Protein AF-A0A346R0H4-F1 (afdb_monomer)

Sequence (189 aa):
MGLRILAKACSCLATGFLLVLVATTSSAFADPLGLVDYPALFERHADRVTVSSDGVETLVLPSGITVRHTNKGYVGTDPTDAIGCLTYFFVEIDAAARICPSLMSKEEARAFADQRSRLLGFYAKSAFPPAAANKASEAYEAAVAKVVQRGRSCSKLENVRMMVPGLLEKERFDELFASPKLPVSNPCL

Foldseek 3Di:
DDDDDDDDDDDDDDDPPPPPPPPPLPQPQWAQLPQAPVVVVCVVVVVQWDADPQGWTWHQDPQRWIWIQDPSGIAIADPPDALRLLLVLLLLLVLLCVQPVPLDDPVLVVLSVVLNLVSLVLQQVLHVVRHDSVSSVVSSVVSSVVNNVVPDHNVVCNVSSVCSVVSSDPVVVCVVSVDRHHNTNPPHD

Secondary structure (DSSP, 8-state):
----------------------------SS-SS----HHHHHHHTGGGEEE-TT--EEEE-TTS-EEEEETTEEEEE-SS--HHHHHHHHHHHHHHHHH-TTSS-HHHHHHHHHHHHHHHHHHHHHSSSPPPHHHHHHHHHHHHHHHHTT---GGG-HHHHTTHHHHH-HHHHHHHTSS------BS--

Nearest PDB structures (foldseek):
  8dfs-assembly1_M  TM=4.155E-01  e=5.338E-01  Casadabanvirus D3112

Mean predicted aligned error: 9.36 Å

Structure (mmCIF, N/CA/C/O backbone):
data_AF-A0A346R0H4-F1
#
_entry.id   AF-A0A346R0H4-F1
#
loop_
_atom_site.group_PDB
_atom_site.id
_atom_site.type_symbol
_atom_site.label_atom_id
_atom_site.label_alt_id
_atom_site.label_comp_id
_atom_site.label_asym_id
_atom_site.label_entity_id
_atom_site.label_seq_id
_atom_site.pdbx_PDB_ins_code
_atom_site.Cartn_x
_atom_site.Cartn_y
_atom_site.Cartn_z
_atom_site.occupancy
_atom_site.B_iso_or_equiv
_atom_site.auth_seq_id
_atom_site.auth_comp_id
_atom_site.auth_asym_id
_atom_site.auth_atom_id
_atom_site.pdbx_PDB_model_num
ATOM 1 N N . MET A 1 1 ? 41.746 -79.150 -12.928 1.00 38.69 1 MET A N 1
ATOM 2 C CA . MET A 1 1 ? 43.093 -78.550 -12.773 1.00 38.69 1 MET A CA 1
ATOM 3 C C . MET A 1 1 ? 43.042 -77.123 -13.313 1.00 38.69 1 MET A C 1
ATOM 5 O O . MET A 1 1 ? 42.591 -76.974 -14.436 1.00 38.69 1 MET A O 1
ATOM 9 N N . GLY A 1 2 ? 43.446 -76.116 -12.520 1.00 39.03 2 GLY A N 1
ATOM 10 C CA . GLY A 1 2 ? 43.560 -74.690 -12.916 1.00 39.03 2 GLY A CA 1
ATOM 11 C C . GLY A 1 2 ? 42.260 -73.878 -12.751 1.00 39.03 2 GLY A C 1
ATOM 12 O O . GLY A 1 2 ? 41.392 -73.985 -13.599 1.00 39.03 2 GLY A O 1
ATOM 13 N N . LEU A 1 3 ? 41.921 -73.235 -11.625 1.00 35.59 3 LEU A N 1
ATOM 14 C CA . LEU A 1 3 ? 42.524 -72.117 -10.867 1.00 35.59 3 LEU A CA 1
ATOM 15 C C . LEU A 1 3 ? 42.080 -70.706 -11.343 1.00 35.59 3 LEU A C 1
ATOM 17 O O . LEU A 1 3 ? 42.648 -70.150 -12.269 1.00 35.59 3 LEU A O 1
ATOM 21 N N . ARG A 1 4 ? 41.113 -70.152 -10.586 1.00 43.78 4 ARG A N 1
ATOM 22 C CA . ARG A 1 4 ? 40.947 -68.763 -10.081 1.00 43.78 4 ARG A CA 1
ATOM 23 C C . ARG A 1 4 ? 41.009 -67.573 -11.052 1.00 43.78 4 ARG A C 1
ATOM 25 O O . ARG A 1 4 ? 42.085 -67.228 -11.517 1.00 43.78 4 ARG A O 1
ATOM 32 N N . ILE A 1 5 ? 39.934 -66.771 -11.054 1.00 47.56 5 ILE A N 1
ATOM 33 C CA . ILE A 1 5 ? 40.036 -65.300 -10.991 1.00 47.56 5 ILE A CA 1
ATOM 34 C C . ILE A 1 5 ? 39.053 -64.766 -9.932 1.00 47.56 5 ILE A C 1
ATOM 36 O O . ILE A 1 5 ? 37.856 -65.037 -9.966 1.00 47.56 5 ILE A O 1
ATOM 40 N N . LEU A 1 6 ? 39.625 -64.050 -8.961 1.00 46.16 6 LEU A N 1
ATOM 41 C CA . LEU A 1 6 ? 38.982 -63.203 -7.957 1.00 46.16 6 LEU A CA 1
ATOM 42 C C . LEU A 1 6 ? 38.461 -61.910 -8.607 1.00 46.16 6 LEU A C 1
ATOM 44 O O . LEU A 1 6 ? 39.133 -61.387 -9.487 1.00 46.16 6 LEU A O 1
ATOM 48 N N . ALA A 1 7 ? 37.409 -61.291 -8.059 1.00 43.25 7 ALA A N 1
ATOM 49 C CA . ALA A 1 7 ? 37.567 -60.081 -7.234 1.00 43.25 7 ALA A CA 1
ATOM 50 C C . ALA A 1 7 ? 36.289 -59.224 -7.106 1.00 43.25 7 ALA A C 1
ATOM 52 O O . ALA A 1 7 ? 35.639 -58.879 -8.083 1.00 43.25 7 ALA A O 1
ATOM 53 N N . LYS A 1 8 ? 36.088 -58.782 -5.856 1.00 41.66 8 LYS A N 1
ATOM 54 C CA . LYS A 1 8 ? 35.590 -57.470 -5.408 1.00 41.66 8 LYS A CA 1
ATOM 55 C C . LYS A 1 8 ? 34.156 -57.056 -5.756 1.00 41.66 8 LYS A C 1
ATOM 57 O O . LYS A 1 8 ? 33.895 -56.338 -6.712 1.00 41.66 8 LYS A O 1
ATOM 62 N N . ALA A 1 9 ? 33.275 -57.329 -4.794 1.00 44.41 9 ALA A N 1
ATOM 63 C CA . ALA A 1 9 ? 32.222 -56.395 -4.416 1.00 44.41 9 ALA A CA 1
ATOM 64 C C . ALA A 1 9 ? 32.856 -55.092 -3.886 1.00 44.41 9 ALA A C 1
ATOM 66 O O . ALA A 1 9 ? 33.702 -55.130 -2.988 1.00 44.41 9 ALA A O 1
ATOM 67 N N . CYS A 1 10 ? 32.460 -53.951 -4.449 1.00 43.53 10 CYS A N 1
ATOM 68 C CA . CYS A 1 10 ? 32.770 -52.625 -3.929 1.00 43.53 10 CYS A CA 1
ATOM 69 C C . CYS A 1 10 ? 31.451 -51.866 -3.756 1.00 43.53 10 CYS A C 1
ATOM 71 O O . CYS A 1 10 ? 30.718 -51.638 -4.716 1.00 43.53 10 CYS A O 1
ATOM 73 N N . SER A 1 11 ? 31.141 -51.567 -2.499 1.00 48.09 11 SER A N 1
ATOM 74 C CA . SER A 1 11 ? 30.006 -50.776 -2.041 1.00 48.09 11 SER A CA 1
ATOM 75 C C . SER A 1 11 ? 30.062 -49.341 -2.556 1.00 48.09 11 SER A C 1
ATOM 77 O O . SER A 1 11 ? 31.121 -48.729 -2.497 1.00 48.09 11 SER A O 1
ATOM 79 N N . CYS A 1 12 ? 28.907 -48.764 -2.889 1.00 37.72 12 CYS A N 1
ATOM 80 C CA . CYS A 1 12 ? 28.635 -47.342 -2.671 1.00 37.72 12 CYS A CA 1
ATOM 81 C C . CYS A 1 12 ? 27.129 -47.150 -2.446 1.00 37.72 12 CYS A C 1
ATOM 83 O O . CYS A 1 12 ? 26.334 -47.177 -3.382 1.00 37.72 12 CYS A O 1
ATOM 85 N N . LEU A 1 13 ? 26.750 -46.975 -1.174 1.00 48.38 13 LEU A N 1
ATOM 86 C CA . LEU A 1 13 ? 25.503 -46.321 -0.788 1.00 48.38 13 LEU A CA 1
ATOM 87 C C . LEU A 1 13 ? 25.504 -44.900 -1.371 1.00 48.38 13 LEU A C 1
ATOM 89 O O . LEU A 1 13 ? 26.448 -44.151 -1.133 1.00 48.38 13 LEU A O 1
ATOM 93 N N . ALA A 1 14 ? 24.431 -44.507 -2.050 1.00 43.00 14 ALA A N 1
ATOM 94 C CA . ALA A 1 14 ? 24.140 -43.105 -2.334 1.00 43.00 14 ALA A CA 1
ATOM 95 C C . ALA A 1 14 ? 22.713 -42.797 -1.870 1.00 43.00 14 ALA A C 1
ATOM 97 O O . ALA A 1 14 ? 21.737 -42.903 -2.609 1.00 43.00 14 ALA A O 1
ATOM 98 N N . THR A 1 15 ? 22.615 -42.459 -0.588 1.00 45.53 15 THR A N 1
ATOM 99 C CA . THR A 1 15 ? 21.442 -41.890 0.071 1.00 45.53 15 THR A CA 1
ATOM 100 C C . THR A 1 15 ? 21.184 -40.497 -0.509 1.00 45.53 15 THR A C 1
ATOM 102 O O . THR A 1 15 ? 21.819 -39.523 -0.111 1.00 45.53 15 THR A O 1
ATOM 105 N N . GLY A 1 16 ? 20.280 -40.391 -1.483 1.00 44.19 16 GLY A N 1
ATOM 106 C CA . GLY A 1 16 ? 19.847 -39.116 -2.057 1.00 44.19 16 GLY A CA 1
ATOM 107 C C . GLY A 1 16 ? 18.834 -38.411 -1.157 1.00 44.19 16 GLY A C 1
ATOM 108 O O . GLY A 1 16 ? 17.634 -38.485 -1.403 1.00 44.19 16 GLY A O 1
ATOM 109 N N . PHE A 1 17 ? 19.301 -37.742 -0.102 1.00 45.53 17 PHE A N 1
ATOM 110 C CA . PHE A 1 17 ? 18.473 -36.840 0.701 1.00 45.53 17 PHE A CA 1
ATOM 111 C C . PHE A 1 17 ? 18.415 -35.479 -0.013 1.00 45.53 17 PHE A C 1
ATOM 113 O O . PHE A 1 17 ? 19.277 -34.623 0.178 1.00 45.53 17 PHE A O 1
ATOM 120 N N . LEU A 1 18 ? 17.435 -35.309 -0.907 1.00 45.94 18 LEU A N 1
ATOM 121 C CA . LEU A 1 18 ? 17.166 -34.037 -1.579 1.00 45.94 18 LEU A CA 1
ATOM 122 C C . LEU A 1 18 ? 16.558 -33.063 -0.558 1.00 45.94 18 LEU A C 1
ATOM 124 O O . LEU A 1 18 ? 15.350 -33.030 -0.330 1.00 45.94 18 LEU A O 1
ATOM 128 N N . LEU A 1 19 ? 17.424 -32.302 0.102 1.00 43.00 19 LEU A N 1
ATOM 129 C CA . LEU A 1 19 ? 17.057 -31.256 1.046 1.00 43.00 19 LEU A CA 1
ATOM 130 C C . LEU A 1 19 ? 16.621 -30.027 0.232 1.00 43.00 19 LEU A C 1
ATOM 132 O O . LEU A 1 19 ? 17.445 -29.222 -0.196 1.00 43.00 19 LEU A O 1
ATOM 136 N N . VAL A 1 20 ? 15.319 -29.920 -0.047 1.00 50.91 20 VAL A N 1
ATOM 137 C CA . VAL A 1 20 ? 14.719 -28.713 -0.630 1.00 50.91 20 VAL A CA 1
ATOM 138 C C . VAL A 1 20 ? 14.823 -27.602 0.416 1.00 50.91 20 VAL A C 1
ATOM 140 O O . VAL A 1 20 ? 14.003 -27.510 1.328 1.00 50.91 20 VAL A O 1
ATOM 143 N N . LEU A 1 21 ? 15.866 -26.773 0.311 1.00 42.53 21 LEU A N 1
ATOM 144 C CA . LEU A 1 21 ? 15.919 -25.487 0.999 1.00 42.53 21 LEU A CA 1
ATOM 145 C C . LEU A 1 21 ? 14.809 -24.608 0.414 1.00 42.53 21 LEU A C 1
ATOM 147 O O . LEU A 1 21 ? 14.961 -24.010 -0.650 1.00 42.53 21 LEU A O 1
ATOM 151 N N . VAL A 1 22 ? 13.685 -24.521 1.120 1.00 43.81 22 VAL A N 1
ATOM 152 C CA . VAL A 1 22 ? 12.740 -23.420 0.943 1.00 43.81 22 VAL A CA 1
ATOM 153 C C . VAL A 1 22 ? 13.460 -22.168 1.435 1.00 43.81 22 VAL A C 1
ATOM 155 O O . VAL A 1 22 ? 13.513 -21.895 2.633 1.00 43.81 22 VAL A O 1
ATOM 158 N N . ALA A 1 23 ? 14.086 -21.438 0.514 1.00 39.47 23 ALA A N 1
ATOM 159 C CA . ALA A 1 23 ? 14.606 -20.111 0.787 1.00 39.47 23 ALA A CA 1
ATOM 160 C C . ALA A 1 23 ? 13.413 -19.205 1.112 1.00 39.47 23 ALA A C 1
ATOM 162 O O . ALA A 1 23 ? 12.725 -18.709 0.223 1.00 39.47 23 ALA A O 1
ATOM 163 N N . THR A 1 24 ? 13.138 -19.001 2.398 1.00 33.88 24 THR A N 1
ATOM 164 C CA . THR A 1 24 ? 12.257 -17.928 2.851 1.00 33.88 24 THR A CA 1
ATOM 165 C C . THR A 1 24 ? 13.002 -16.612 2.653 1.00 33.88 24 THR A C 1
ATOM 167 O O . THR A 1 24 ? 13.601 -16.067 3.580 1.00 33.88 24 THR A O 1
ATOM 170 N N . THR A 1 25 ? 13.033 -16.124 1.415 1.00 36.12 25 THR A N 1
ATOM 171 C CA . THR A 1 25 ? 13.432 -14.752 1.122 1.00 36.12 25 THR A CA 1
ATOM 172 C C . THR A 1 25 ? 12.386 -13.852 1.762 1.00 36.12 25 THR A C 1
ATOM 174 O O . THR A 1 25 ? 11.270 -13.728 1.256 1.00 36.12 25 THR A O 1
ATOM 177 N N . SER A 1 26 ? 12.717 -13.264 2.910 1.00 34.97 26 SER A N 1
ATOM 178 C CA . SER A 1 26 ? 11.935 -12.190 3.526 1.00 34.97 26 SER A CA 1
ATOM 179 C C . SER A 1 26 ? 12.059 -10.928 2.668 1.00 34.97 26 SER A C 1
ATOM 181 O O . SER A 1 26 ? 12.712 -9.958 3.038 1.00 34.97 26 SER A O 1
ATOM 183 N N . SER A 1 27 ? 11.463 -10.976 1.481 1.00 43.75 27 SER A N 1
ATOM 184 C CA . SER A 1 27 ? 11.326 -9.873 0.540 1.00 43.75 27 SER A CA 1
ATOM 185 C C . SER A 1 27 ? 10.160 -9.017 1.012 1.00 43.75 27 SER A C 1
ATOM 187 O O . SER A 1 27 ? 9.028 -9.273 0.623 1.00 43.75 27 SER A O 1
ATOM 189 N N . ALA A 1 28 ? 10.369 -8.060 1.913 1.00 49.81 28 ALA A N 1
ATOM 190 C CA . ALA A 1 28 ? 9.228 -7.283 2.400 1.00 49.81 28 ALA A CA 1
ATOM 191 C C . ALA A 1 28 ? 9.607 -5.878 2.864 1.00 49.81 28 ALA A C 1
ATOM 193 O O . ALA A 1 28 ? 9.455 -5.538 4.031 1.00 49.81 28 ALA A O 1
ATOM 194 N N . PHE A 1 29 ? 10.071 -5.048 1.931 1.00 62.91 29 PHE A N 1
ATOM 195 C CA . PHE A 1 29 ? 9.920 -3.594 2.080 1.00 62.91 29 PHE A CA 1
ATOM 196 C C . PHE A 1 29 ? 9.260 -2.930 0.874 1.00 62.91 29 PHE A C 1
ATOM 198 O O . PHE A 1 29 ? 8.772 -1.811 0.995 1.00 62.91 29 PHE A O 1
ATOM 205 N N . ALA A 1 30 ? 9.178 -3.597 -0.279 1.00 75.19 30 ALA A N 1
ATOM 206 C CA . ALA A 1 30 ? 8.524 -2.993 -1.426 1.00 75.19 30 ALA A CA 1
ATOM 207 C C . ALA A 1 30 ? 6.991 -3.052 -1.336 1.00 75.19 30 ALA A C 1
ATOM 209 O O . ALA A 1 30 ? 6.387 -2.039 -1.629 1.00 75.19 30 ALA A O 1
ATOM 210 N N . ASP A 1 31 ? 6.374 -4.131 -0.844 1.00 89.81 31 ASP A N 1
ATOM 211 C CA . ASP A 1 31 ? 4.913 -4.335 -0.865 1.00 89.81 31 ASP A CA 1
ATOM 212 C C . ASP A 1 31 ? 4.434 -5.026 0.436 1.00 89.81 31 ASP A C 1
ATOM 214 O O . ASP A 1 31 ? 4.796 -6.184 0.661 1.00 89.81 31 ASP A O 1
ATOM 218 N N . PRO A 1 32 ? 3.638 -4.372 1.309 1.00 90.19 32 PRO A N 1
ATOM 219 C CA . PRO A 1 32 ? 3.177 -4.957 2.575 1.00 90.19 32 PRO A CA 1
ATOM 220 C C . PRO A 1 32 ? 2.187 -6.121 2.430 1.00 90.19 32 PRO A C 1
ATOM 222 O O . PRO A 1 32 ? 2.045 -6.902 3.373 1.00 90.19 32 PRO A O 1
ATOM 225 N N . LEU A 1 33 ? 1.476 -6.229 1.304 1.00 95.38 33 LEU A N 1
ATOM 226 C CA . LEU A 1 33 ? 0.487 -7.286 1.062 1.00 95.38 33 LEU A CA 1
ATOM 227 C C . LEU A 1 33 ? 1.050 -8.442 0.222 1.00 95.38 33 LEU A C 1
ATOM 229 O O . LEU A 1 33 ? 0.420 -9.494 0.147 1.00 95.38 33 LEU A O 1
ATOM 233 N N . GLY A 1 34 ? 2.231 -8.271 -0.376 1.00 94.31 34 GLY A N 1
ATOM 234 C CA . GLY A 1 34 ? 2.899 -9.285 -1.192 1.00 94.31 34 GLY A CA 1
ATOM 235 C C . GLY A 1 34 ? 2.101 -9.683 -2.437 1.00 94.31 34 GLY A C 1
ATOM 236 O O . GLY A 1 34 ? 2.062 -10.860 -2.784 1.00 94.31 34 GLY A O 1
ATOM 237 N N . LEU A 1 35 ? 1.422 -8.726 -3.070 1.00 95.75 35 LEU A N 1
ATOM 238 C CA . LEU A 1 35 ? 0.612 -8.924 -4.276 1.00 95.75 35 LEU A CA 1
ATOM 239 C C . LEU A 1 35 ? 1.352 -8.561 -5.572 1.00 95.75 35 LEU A C 1
ATOM 241 O O . LEU A 1 35 ? 0.854 -8.861 -6.654 1.00 95.75 35 LEU A O 1
ATOM 245 N N . VAL A 1 36 ? 2.502 -7.897 -5.482 1.00 96.06 36 VAL A N 1
ATOM 246 C CA . VAL A 1 36 ? 3.335 -7.503 -6.616 1.00 96.06 36 VAL A CA 1
ATOM 247 C C . VAL A 1 36 ? 4.353 -8.600 -6.926 1.00 96.06 36 VAL A C 1
ATOM 249 O O . VAL A 1 36 ? 5.267 -8.876 -6.148 1.00 96.06 36 VAL A O 1
ATOM 252 N N . ASP A 1 37 ? 4.233 -9.174 -8.118 1.00 96.50 37 ASP A N 1
ATOM 253 C CA . ASP A 1 37 ? 5.223 -10.051 -8.733 1.00 96.50 37 ASP A CA 1
ATOM 254 C C . ASP A 1 37 ? 6.337 -9.202 -9.364 1.00 96.50 37 ASP A C 1
ATOM 256 O O . ASP A 1 37 ? 6.301 -8.820 -10.537 1.00 96.50 37 ASP A O 1
ATOM 260 N N . TYR A 1 38 ? 7.321 -8.844 -8.539 1.00 96.19 38 TYR A N 1
ATOM 261 C CA . TYR A 1 38 ? 8.475 -8.067 -8.983 1.00 96.19 38 TYR A CA 1
ATOM 262 C C . TYR A 1 38 ? 9.336 -8.777 -10.039 1.00 96.19 38 TYR A C 1
ATOM 264 O O . TYR A 1 38 ? 9.722 -8.101 -10.992 1.00 96.19 38 TYR A O 1
ATOM 272 N N . PRO A 1 39 ? 9.624 -10.092 -9.946 1.00 96.50 39 PRO A N 1
ATOM 273 C CA . PRO A 1 39 ? 10.286 -10.809 -11.035 1.00 96.50 39 PRO A CA 1
ATOM 274 C C . PRO A 1 39 ? 9.572 -10.637 -12.382 1.00 96.50 39 PRO A C 1
ATOM 276 O O . PRO A 1 39 ? 10.200 -10.207 -13.350 1.00 96.50 39 PRO A O 1
ATOM 279 N N . ALA A 1 40 ? 8.254 -10.866 -12.436 1.00 97.12 40 ALA A N 1
ATOM 280 C CA . ALA A 1 40 ? 7.485 -10.683 -13.668 1.00 97.12 40 ALA A CA 1
ATOM 281 C C . ALA A 1 40 ? 7.446 -9.213 -14.123 1.00 97.12 40 ALA A C 1
ATOM 283 O O . ALA A 1 40 ? 7.389 -8.932 -15.324 1.00 97.12 40 ALA A O 1
ATOM 284 N N . LEU A 1 41 ? 7.463 -8.259 -13.182 1.00 97.12 41 LEU A N 1
ATOM 285 C CA . LEU A 1 41 ? 7.538 -6.827 -13.484 1.00 97.12 41 LEU A CA 1
ATOM 286 C C . LEU A 1 41 ? 8.856 -6.478 -14.184 1.00 97.12 41 LEU A C 1
ATOM 288 O O . LEU A 1 41 ? 8.836 -5.775 -15.194 1.00 97.12 41 LEU A O 1
ATOM 292 N N . PHE A 1 42 ? 9.984 -6.972 -13.671 1.00 97.56 42 PHE A N 1
ATOM 293 C CA . PHE A 1 42 ? 11.301 -6.758 -14.273 1.00 97.56 42 PHE A CA 1
ATOM 294 C C . PHE A 1 42 ? 11.412 -7.447 -15.630 1.00 97.56 42 PHE A C 1
ATOM 296 O O . PHE A 1 42 ? 11.870 -6.821 -16.579 1.00 97.56 42 PHE A O 1
ATOM 303 N N . GLU A 1 43 ? 10.922 -8.681 -15.758 1.00 97.12 43 GLU A N 1
ATOM 304 C CA . GLU A 1 43 ? 10.914 -9.407 -17.031 1.00 97.12 43 GLU A CA 1
ATOM 305 C C . GLU A 1 43 ? 10.104 -8.664 -18.104 1.00 97.12 43 GLU A C 1
ATOM 307 O O . GLU A 1 43 ? 10.584 -8.458 -19.219 1.00 97.12 43 GLU A O 1
ATOM 312 N N . ARG A 1 44 ? 8.900 -8.176 -17.764 1.00 97.44 44 ARG A N 1
ATOM 313 C CA . ARG A 1 44 ? 8.064 -7.407 -18.702 1.00 97.44 44 ARG A CA 1
ATOM 314 C C . ARG A 1 44 ? 8.721 -6.102 -19.154 1.00 97.44 44 ARG A C 1
ATOM 316 O O . ARG A 1 44 ? 8.416 -5.624 -20.244 1.00 97.44 44 ARG A O 1
ATOM 323 N N . HIS A 1 45 ? 9.558 -5.508 -18.313 1.00 96.88 45 HIS A N 1
ATOM 324 C CA . HIS A 1 45 ? 10.192 -4.214 -18.554 1.00 96.88 45 HIS A CA 1
ATOM 325 C C . HIS A 1 45 ? 11.712 -4.323 -18.713 1.00 96.88 45 HIS A C 1
ATOM 327 O O . HIS A 1 45 ? 12.423 -3.357 -18.432 1.00 96.88 45 HIS A O 1
ATOM 333 N N . ALA A 1 46 ? 12.212 -5.480 -19.154 1.00 97.38 46 ALA A N 1
ATOM 334 C CA . ALA A 1 46 ? 13.643 -5.767 -19.228 1.00 97.38 46 ALA A CA 1
ATOM 335 C C . ALA A 1 46 ? 14.411 -4.767 -20.110 1.00 97.38 46 ALA A C 1
ATOM 337 O O . ALA A 1 46 ? 15.559 -4.443 -19.824 1.00 97.38 46 ALA A O 1
ATOM 338 N N . ASP A 1 47 ? 13.760 -4.211 -21.134 1.00 97.06 47 ASP A N 1
ATOM 339 C CA . ASP A 1 47 ? 14.297 -3.175 -22.025 1.00 97.06 47 ASP A CA 1
ATOM 340 C C . ASP A 1 47 ? 14.543 -1.820 -21.334 1.00 97.06 47 ASP A C 1
ATOM 342 O O . ASP A 1 47 ? 15.262 -0.970 -21.856 1.00 97.06 47 ASP A O 1
ATOM 346 N N . ARG A 1 48 ? 13.953 -1.615 -20.152 1.00 96.75 48 ARG A N 1
ATOM 347 C CA . ARG A 1 48 ? 14.046 -0.387 -19.347 1.00 96.75 48 ARG A CA 1
ATOM 348 C C . ARG A 1 48 ? 14.835 -0.572 -18.057 1.00 96.75 48 ARG A C 1
ATOM 350 O O . ARG A 1 48 ? 14.999 0.392 -17.306 1.00 96.75 48 ARG A O 1
ATOM 357 N N . VAL A 1 49 ? 15.282 -1.792 -17.775 1.00 97.94 49 VAL A N 1
ATOM 358 C CA . VAL A 1 49 ? 16.103 -2.084 -16.604 1.00 97.94 49 VAL A CA 1
ATOM 359 C C . VAL A 1 49 ? 17.514 -1.567 -16.855 1.00 97.94 49 VAL A C 1
ATOM 361 O O . VAL A 1 49 ? 18.152 -1.880 -17.856 1.00 97.94 49 VAL A O 1
ATOM 364 N N . THR A 1 50 ? 18.012 -0.775 -15.913 1.00 97.81 50 THR A N 1
ATOM 365 C CA . THR A 1 50 ? 19.411 -0.340 -15.877 1.00 97.81 50 THR A CA 1
ATOM 366 C C . THR A 1 50 ? 20.145 -1.094 -14.779 1.00 97.81 50 THR A C 1
ATOM 368 O O . THR A 1 50 ? 19.579 -1.330 -13.714 1.00 97.81 50 THR A O 1
ATOM 371 N N . VAL A 1 51 ? 21.394 -1.485 -15.027 1.00 97.38 51 VAL A N 1
ATOM 372 C CA . VAL A 1 51 ? 22.217 -2.225 -14.059 1.00 97.38 51 VAL A CA 1
ATOM 373 C C . VAL A 1 51 ? 23.415 -1.365 -13.685 1.00 97.38 51 VAL A C 1
ATOM 375 O O . VAL A 1 51 ? 24.175 -0.942 -14.557 1.00 97.38 51 VAL A O 1
ATOM 378 N N . SER A 1 52 ? 23.571 -1.069 -12.397 1.00 94.62 52 SER A N 1
ATOM 379 C CA . SER A 1 52 ? 24.731 -0.334 -11.889 1.00 94.62 52 SER A CA 1
ATOM 380 C C . SER A 1 52 ? 25.956 -1.238 -11.721 1.00 94.62 52 SER A C 1
ATOM 382 O O . SER A 1 52 ? 25.873 -2.464 -11.776 1.00 94.62 52 SER A O 1
ATOM 384 N N . SER A 1 53 ? 27.127 -0.632 -11.514 1.00 92.19 53 SER A N 1
ATOM 385 C CA . SER A 1 53 ? 28.404 -1.352 -11.380 1.00 92.19 53 SER A CA 1
ATOM 386 C C . SER A 1 53 ? 28.477 -2.291 -10.169 1.00 92.19 53 SER A C 1
ATOM 388 O O . SER A 1 53 ? 29.282 -3.217 -10.164 1.00 92.19 53 SER A O 1
ATOM 390 N N . ASP A 1 54 ? 27.637 -2.072 -9.158 1.00 91.44 54 ASP A N 1
ATOM 391 C CA . ASP A 1 54 ? 27.454 -2.931 -7.983 1.00 91.44 54 ASP A CA 1
ATOM 392 C C . ASP A 1 54 ? 26.408 -4.046 -8.200 1.00 91.44 54 ASP A C 1
ATOM 394 O O . ASP A 1 54 ? 26.089 -4.780 -7.265 1.00 91.44 54 ASP A O 1
ATOM 398 N N . GLY A 1 55 ? 25.884 -4.192 -9.422 1.00 92.75 55 GLY A N 1
ATOM 399 C CA . GLY A 1 55 ? 24.942 -5.245 -9.801 1.00 92.75 55 GLY A CA 1
ATOM 400 C C . GLY A 1 55 ? 23.495 -4.996 -9.372 1.00 92.75 55 GLY A C 1
ATOM 401 O O . GLY A 1 55 ? 22.689 -5.921 -9.426 1.00 92.75 55 GLY A O 1
ATOM 402 N N . VAL A 1 56 ? 23.147 -3.780 -8.936 1.00 96.25 56 VAL A N 1
ATOM 403 C CA . VAL A 1 56 ? 21.757 -3.427 -8.614 1.00 96.25 56 VAL A CA 1
ATOM 404 C C . VAL A 1 56 ? 20.989 -3.124 -9.897 1.00 96.25 56 VAL A C 1
ATOM 406 O O . VAL A 1 56 ? 21.332 -2.210 -10.648 1.00 96.25 56 VAL A O 1
ATOM 409 N N . GLU A 1 57 ? 19.903 -3.858 -10.122 1.00 97.81 57 GLU A N 1
ATOM 410 C CA . GLU A 1 57 ? 18.992 -3.588 -11.232 1.00 97.81 57 GLU A CA 1
ATOM 411 C C . GLU A 1 57 ? 17.968 -2.532 -10.804 1.00 97.81 57 GLU A C 1
ATOM 413 O O . GLU A 1 57 ? 17.389 -2.604 -9.718 1.00 97.81 57 GLU A O 1
ATOM 418 N N . THR A 1 58 ? 17.731 -1.535 -11.650 1.00 97.88 58 THR A N 1
ATOM 419 C CA . THR A 1 58 ? 16.807 -0.431 -11.386 1.00 97.88 58 THR A CA 1
ATOM 420 C C . THR A 1 58 ? 15.823 -0.285 -12.536 1.00 97.88 58 THR A C 1
ATOM 422 O O . THR A 1 58 ? 16.220 -0.101 -13.687 1.00 97.88 58 THR A O 1
ATOM 425 N N . LEU A 1 59 ? 14.537 -0.311 -12.197 1.00 97.81 59 LEU A N 1
ATOM 426 C CA . LEU A 1 59 ? 13.417 -0.059 -13.092 1.00 97.81 59 LEU A CA 1
ATOM 427 C C . LEU A 1 59 ? 12.704 1.226 -12.665 1.00 97.81 59 LEU A C 1
ATOM 429 O O . LEU A 1 59 ? 12.203 1.320 -11.546 1.00 97.81 59 LEU A O 1
ATOM 433 N N . VAL A 1 60 ? 12.606 2.198 -13.571 1.00 96.81 60 VAL A N 1
ATOM 434 C CA . VAL A 1 60 ? 11.783 3.402 -13.379 1.00 96.81 60 VAL A CA 1
ATOM 435 C C . VAL A 1 60 ? 10.523 3.270 -14.228 1.00 96.81 60 VAL A C 1
ATOM 437 O O . VAL A 1 60 ? 10.596 3.212 -15.459 1.00 96.81 60 VAL A O 1
ATOM 440 N N . LEU A 1 61 ? 9.361 3.203 -13.579 1.00 94.94 61 LEU A N 1
ATOM 441 C CA . LEU A 1 61 ? 8.050 3.082 -14.218 1.00 94.94 61 LEU A CA 1
ATOM 442 C C . LEU A 1 61 ? 7.557 4.440 -14.750 1.00 94.94 61 LEU A C 1
ATOM 444 O O . LEU A 1 61 ? 7.972 5.482 -14.247 1.00 94.94 61 LEU A O 1
ATOM 448 N N . PRO A 1 62 ? 6.633 4.468 -15.736 1.00 91.81 62 PRO A N 1
ATOM 449 C CA . PRO A 1 62 ? 6.072 5.724 -16.253 1.00 91.81 62 PRO A CA 1
ATOM 450 C C . PRO A 1 62 ? 5.401 6.599 -15.187 1.00 91.81 62 PRO A C 1
ATOM 452 O O . PRO A 1 62 ? 5.364 7.812 -15.334 1.00 91.81 62 PRO A O 1
ATOM 455 N N . SER A 1 63 ? 4.903 5.992 -14.107 1.00 90.00 63 SER A N 1
ATOM 456 C CA . SER A 1 63 ? 4.315 6.700 -12.966 1.00 90.00 63 SER A CA 1
ATOM 457 C 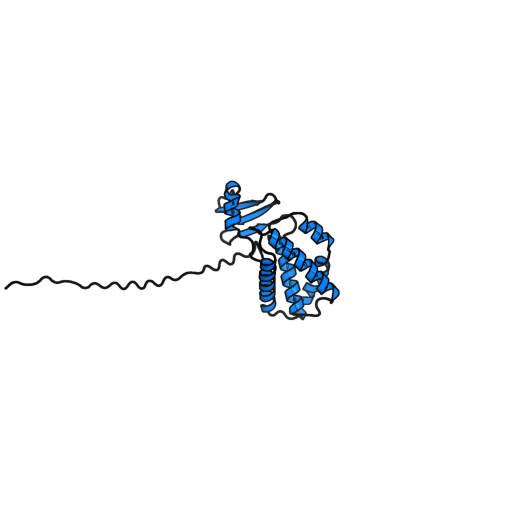C . SER A 1 63 ? 5.346 7.413 -12.077 1.00 90.00 63 SER A C 1
ATOM 459 O O . SER A 1 63 ? 4.969 7.975 -11.057 1.00 90.00 63 SER A O 1
ATOM 461 N N . GLY A 1 64 ? 6.643 7.337 -12.395 1.00 92.38 64 GLY A N 1
ATOM 462 C CA . GLY A 1 64 ? 7.731 7.877 -11.571 1.00 92.38 64 GLY A CA 1
ATOM 463 C C . GLY A 1 64 ? 8.184 6.953 -10.435 1.00 92.38 64 GLY A C 1
ATOM 464 O O . GLY A 1 64 ? 9.170 7.249 -9.763 1.00 92.38 64 GLY A O 1
ATOM 465 N N . ILE A 1 65 ? 7.517 5.811 -10.237 1.00 94.75 65 ILE A N 1
ATOM 466 C CA . ILE A 1 65 ? 7.928 4.816 -9.241 1.00 94.75 65 ILE A CA 1
ATOM 467 C C . ILE A 1 65 ? 9.242 4.171 -9.666 1.00 94.75 65 ILE A C 1
ATOM 469 O O . ILE A 1 65 ? 9.381 3.699 -10.795 1.00 94.75 65 ILE A O 1
ATOM 473 N N . THR A 1 66 ? 10.180 4.101 -8.729 1.00 95.62 66 THR A N 1
ATOM 474 C CA . THR A 1 66 ? 11.465 3.426 -8.915 1.00 95.62 66 THR A CA 1
ATOM 475 C C . THR A 1 66 ? 11.477 2.123 -8.134 1.00 95.62 66 THR A C 1
ATOM 477 O O . THR A 1 66 ? 11.244 2.131 -6.929 1.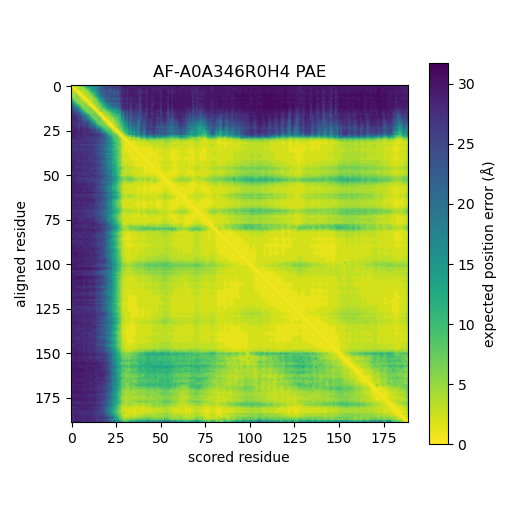00 95.62 66 THR A O 1
ATOM 480 N N . VAL A 1 67 ? 11.786 1.009 -8.791 1.00 96.56 67 VAL A N 1
ATOM 481 C CA . VAL A 1 67 ? 11.993 -0.289 -8.144 1.00 96.56 67 VAL A CA 1
ATOM 482 C C . VAL A 1 67 ? 13.443 -0.713 -8.329 1.00 96.56 67 VAL A C 1
ATOM 484 O O . VAL A 1 67 ? 13.949 -0.748 -9.447 1.00 96.56 67 VAL A O 1
ATOM 487 N N . ARG A 1 68 ? 14.114 -1.041 -7.227 1.00 95.62 68 ARG A N 1
ATOM 488 C CA . ARG A 1 68 ? 15.484 -1.557 -7.204 1.00 95.62 68 ARG A CA 1
ATOM 489 C C . ARG A 1 68 ? 15.477 -3.015 -6.782 1.00 95.62 68 ARG A C 1
ATOM 491 O O . ARG A 1 68 ? 14.901 -3.342 -5.745 1.00 95.62 68 ARG A O 1
ATOM 498 N N . HIS A 1 69 ? 16.145 -3.866 -7.545 1.00 95.81 69 HIS A N 1
ATOM 499 C CA . HIS A 1 69 ? 16.431 -5.244 -7.177 1.00 95.81 69 HIS A CA 1
ATOM 500 C C . HIS A 1 69 ? 17.837 -5.309 -6.579 1.00 95.81 69 HIS A C 1
ATOM 502 O O . HIS A 1 69 ? 18.839 -5.046 -7.242 1.00 95.81 69 HIS A O 1
ATOM 508 N N . THR A 1 70 ? 17.897 -5.594 -5.283 1.00 90.94 70 THR A N 1
ATOM 509 C CA . THR A 1 70 ? 19.142 -5.682 -4.514 1.00 90.94 70 THR A CA 1
ATOM 510 C C . THR A 1 70 ? 19.356 -7.111 -4.029 1.00 90.94 70 THR A C 1
ATOM 512 O O . THR A 1 70 ? 18.437 -7.928 -4.040 1.00 90.94 70 THR A O 1
ATOM 515 N N . ASN A 1 71 ? 20.529 -7.400 -3.468 1.00 88.69 71 ASN A N 1
ATOM 516 C CA . ASN A 1 71 ? 20.784 -8.673 -2.788 1.00 88.69 71 ASN A CA 1
ATOM 517 C C . ASN A 1 71 ? 19.864 -8.942 -1.574 1.00 88.69 71 ASN A C 1
ATOM 519 O O . ASN A 1 71 ? 19.810 -10.069 -1.090 1.00 88.69 71 ASN A O 1
ATOM 523 N N . LYS A 1 72 ? 19.150 -7.925 -1.072 1.00 87.06 72 LYS A N 1
ATOM 524 C CA . LYS A 1 72 ? 18.154 -8.035 0.009 1.00 87.06 72 LYS A CA 1
ATOM 525 C C . LYS A 1 72 ? 16.716 -8.165 -0.514 1.00 87.06 72 LYS A C 1
ATOM 527 O O . LYS A 1 72 ? 15.779 -8.145 0.280 1.00 87.06 72 LYS A O 1
ATOM 532 N N . GLY A 1 73 ? 16.538 -8.279 -1.829 1.00 90.44 73 GLY A N 1
ATOM 533 C CA . GLY A 1 73 ? 15.244 -8.282 -2.503 1.00 90.44 73 GLY A CA 1
ATOM 534 C C . GLY A 1 73 ? 14.892 -6.924 -3.110 1.00 90.44 73 GLY A C 1
ATOM 535 O O . GLY A 1 73 ? 15.761 -6.080 -3.360 1.00 90.44 73 GLY A O 1
ATOM 536 N N . TYR A 1 74 ? 13.601 -6.731 -3.368 1.00 93.62 74 TYR A N 1
ATOM 537 C CA . TYR A 1 74 ? 13.077 -5.553 -4.050 1.00 93.62 74 TYR A CA 1
ATOM 538 C C . TYR A 1 74 ? 12.795 -4.401 -3.084 1.00 93.62 74 TYR A C 1
ATOM 540 O O . TYR A 1 74 ? 12.273 -4.601 -1.984 1.00 93.62 74 TYR A O 1
ATOM 548 N N . VAL A 1 75 ? 13.094 -3.184 -3.534 1.00 92.81 75 VAL A N 1
ATOM 549 C CA . VAL A 1 75 ? 12.765 -1.925 -2.858 1.00 92.81 75 VAL A CA 1
ATOM 550 C C . VAL A 1 75 ? 12.067 -1.019 -3.861 1.00 92.81 75 VAL A C 1
ATOM 552 O O . VAL A 1 75 ? 12.664 -0.637 -4.863 1.00 92.81 75 VAL A O 1
ATOM 555 N N . GLY A 1 76 ? 10.806 -0.687 -3.600 1.00 92.19 76 GLY A N 1
ATOM 556 C CA . GLY A 1 76 ? 10.027 0.238 -4.416 1.00 92.19 76 GLY A CA 1
ATOM 557 C C . GLY A 1 76 ? 9.884 1.588 -3.724 1.00 92.19 76 GLY A C 1
ATOM 558 O O . GLY A 1 76 ? 9.559 1.618 -2.541 1.00 92.19 76 GLY A O 1
ATOM 559 N N . THR A 1 77 ? 10.093 2.675 -4.463 1.00 93.12 77 THR A N 1
ATOM 560 C CA . THR A 1 77 ? 9.969 4.058 -3.993 1.00 93.12 77 THR A CA 1
ATOM 561 C C . THR A 1 77 ? 8.984 4.827 -4.864 1.00 93.12 77 THR A C 1
ATOM 563 O O . THR A 1 77 ? 9.132 4.862 -6.087 1.00 93.12 77 THR A O 1
ATOM 566 N N . ASP A 1 78 ? 8.009 5.464 -4.227 1.00 92.06 78 ASP A N 1
ATOM 567 C CA . ASP A 1 78 ? 7.098 6.440 -4.814 1.00 92.06 78 ASP A CA 1
ATOM 568 C C . ASP A 1 78 ? 7.529 7.844 -4.354 1.00 92.06 78 ASP A C 1
ATOM 570 O O . ASP A 1 78 ? 7.586 8.087 -3.152 1.00 92.06 78 ASP A O 1
ATOM 574 N N . PRO A 1 79 ? 7.866 8.778 -5.259 1.00 86.31 79 PRO A N 1
ATOM 575 C CA . PRO A 1 79 ? 8.279 10.130 -4.874 1.00 86.31 79 PRO A CA 1
ATOM 576 C C . PRO A 1 79 ? 7.137 10.998 -4.317 1.00 86.31 79 PRO A C 1
ATOM 578 O O . PRO A 1 79 ? 7.401 12.100 -3.842 1.00 86.31 79 PRO A O 1
ATOM 581 N N . THR A 1 80 ? 5.888 10.540 -4.422 1.00 84.75 80 THR A N 1
ATOM 582 C CA . THR A 1 80 ? 4.696 11.233 -3.925 1.00 84.75 80 THR A CA 1
ATOM 583 C C . THR A 1 80 ? 4.257 10.622 -2.593 1.00 84.75 80 THR A C 1
ATOM 585 O O . THR A 1 80 ? 4.865 10.875 -1.559 1.00 84.75 80 THR A O 1
ATOM 588 N N . ASP A 1 81 ? 3.255 9.750 -2.628 1.00 83.62 81 ASP A N 1
ATOM 589 C CA . ASP A 1 81 ? 2.670 9.088 -1.470 1.00 83.62 81 ASP A CA 1
ATOM 590 C C . ASP A 1 81 ? 2.598 7.578 -1.696 1.00 83.62 81 ASP A C 1
ATOM 592 O O . ASP A 1 81 ? 1.840 7.083 -2.536 1.00 83.62 81 ASP A O 1
ATOM 596 N N . ALA A 1 82 ? 3.369 6.835 -0.912 1.00 89.88 82 ALA A N 1
ATOM 597 C CA . ALA A 1 82 ? 3.497 5.392 -1.023 1.00 89.88 82 ALA A CA 1
ATOM 598 C C . ALA A 1 82 ? 2.231 4.659 -0.530 1.00 89.88 82 ALA A C 1
ATOM 600 O O . ALA A 1 82 ? 1.956 4.579 0.670 1.00 89.88 82 ALA A O 1
ATOM 601 N N . ILE A 1 83 ? 1.471 4.061 -1.453 1.00 93.19 83 ILE A N 1
ATOM 602 C CA . ILE A 1 83 ? 0.237 3.307 -1.144 1.00 93.19 83 ILE A CA 1
ATOM 603 C C . ILE A 1 83 ? 0.509 2.098 -0.238 1.00 93.19 83 ILE A C 1
ATOM 605 O O . ILE A 1 83 ? -0.314 1.766 0.620 1.00 93.19 83 ILE A O 1
ATOM 609 N N . GLY A 1 84 ? 1.673 1.462 -0.375 1.00 93.69 84 GLY A N 1
ATOM 610 C CA . GLY A 1 84 ? 2.120 0.419 0.544 1.00 93.69 84 GLY A CA 1
ATOM 611 C C . GLY A 1 84 ? 2.299 0.957 1.967 1.00 93.69 84 GLY A C 1
ATOM 612 O O . GLY A 1 84 ? 1.836 0.341 2.923 1.00 93.69 84 GLY A O 1
ATOM 613 N N . CYS A 1 85 ? 2.862 2.157 2.130 1.00 91.38 85 CYS A N 1
ATOM 614 C CA . CYS A 1 85 ? 3.001 2.770 3.452 1.00 91.38 85 CYS A CA 1
ATOM 615 C C . CYS A 1 85 ? 1.635 3.101 4.071 1.00 91.38 85 CYS A C 1
ATOM 617 O O . CYS A 1 85 ? 1.371 2.768 5.227 1.00 91.38 85 CYS A O 1
ATOM 619 N N . LEU A 1 86 ? 0.719 3.676 3.285 1.00 92.56 86 LEU A N 1
ATOM 620 C CA . LEU A 1 86 ? -0.653 3.919 3.734 1.00 92.56 86 LEU A CA 1
ATOM 621 C C . LEU A 1 86 ? -1.324 2.617 4.197 1.00 92.56 86 LEU A C 1
ATOM 623 O O . LEU A 1 86 ? -1.921 2.561 5.270 1.00 92.56 86 LEU A O 1
ATO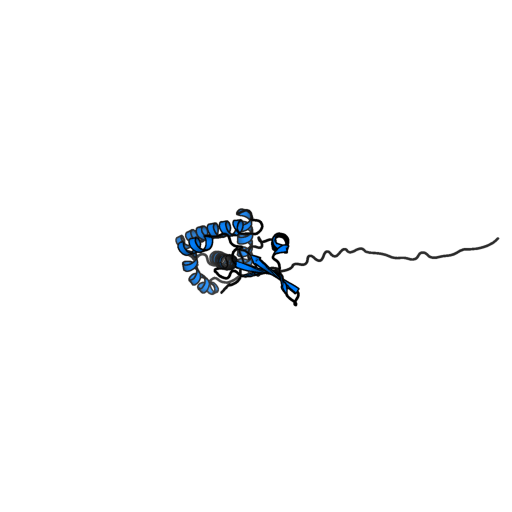M 627 N N . THR A 1 87 ? -1.164 1.543 3.426 1.00 95.19 87 THR A N 1
ATOM 628 C CA . THR A 1 87 ? -1.702 0.217 3.760 1.00 95.19 87 THR A CA 1
ATOM 629 C C . THR A 1 87 ? -1.120 -0.331 5.056 1.00 95.19 87 THR A C 1
ATOM 631 O O . THR A 1 87 ? -1.863 -0.887 5.864 1.00 95.19 87 THR A O 1
ATOM 634 N N . TYR A 1 88 ? 0.172 -0.122 5.308 1.00 92.25 88 TYR A N 1
ATOM 635 C CA . TYR A 1 88 ? 0.800 -0.477 6.577 1.00 92.25 88 TYR A CA 1
ATOM 636 C C . TYR A 1 88 ? 0.149 0.243 7.772 1.00 92.25 88 TYR A C 1
ATOM 638 O O . TYR A 1 88 ? -0.171 -0.409 8.768 1.00 92.25 88 TYR A O 1
ATOM 646 N N . PHE A 1 89 ? -0.137 1.547 7.667 1.00 92.25 89 PHE A N 1
ATOM 647 C CA . PHE A 1 89 ? -0.841 2.273 8.733 1.00 92.25 89 PHE A CA 1
ATOM 648 C C . PHE A 1 89 ? -2.252 1.736 8.972 1.00 92.25 89 PHE A C 1
ATOM 650 O O . PHE A 1 89 ? -2.642 1.538 10.124 1.00 92.25 89 PHE A O 1
ATOM 657 N N . PHE A 1 90 ? -2.997 1.423 7.908 1.00 95.44 90 PHE A N 1
ATOM 658 C CA . PHE A 1 90 ? -4.295 0.762 8.047 1.00 95.44 90 PHE A CA 1
ATOM 659 C C . PHE A 1 90 ? -4.170 -0.580 8.768 1.00 95.44 90 PHE A C 1
ATOM 661 O O . PHE A 1 90 ? -4.998 -0.887 9.619 1.00 95.44 90 PHE A O 1
ATOM 668 N N . VAL A 1 91 ? -3.162 -1.393 8.448 1.00 95.56 91 VAL A N 1
ATOM 669 C CA . VAL A 1 91 ? -2.939 -2.682 9.118 1.00 95.56 91 VAL A CA 1
ATOM 670 C C . VAL A 1 91 ? -2.672 -2.491 10.616 1.00 95.56 91 VAL A C 1
ATOM 672 O O . VAL A 1 91 ? -3.289 -3.169 11.438 1.00 95.56 91 VAL A O 1
ATOM 675 N N . GLU A 1 92 ? -1.780 -1.570 10.989 1.00 93.31 92 GLU A N 1
ATOM 676 C CA . GLU A 1 92 ? -1.439 -1.316 12.398 1.00 93.31 92 GLU A CA 1
ATOM 677 C C . GLU A 1 92 ? -2.635 -0.764 13.191 1.00 93.31 92 GLU A C 1
ATOM 679 O O . GLU A 1 92 ? -2.838 -1.147 14.344 1.00 93.31 92 GLU A O 1
ATOM 684 N N . ILE A 1 93 ? -3.464 0.081 12.574 1.00 94.44 93 ILE A N 1
ATOM 685 C CA . ILE A 1 93 ? -4.651 0.663 13.210 1.00 94.44 93 ILE A CA 1
ATOM 686 C C . ILE A 1 93 ? -5.784 -0.353 13.368 1.00 94.44 93 ILE A C 1
ATOM 688 O O . ILE A 1 93 ? -6.386 -0.413 14.439 1.00 94.44 93 ILE A O 1
ATOM 692 N N . ASP A 1 94 ? -6.062 -1.179 12.356 1.00 96.31 94 ASP A N 1
ATOM 693 C CA . ASP A 1 94 ? -7.065 -2.251 12.463 1.00 96.31 94 ASP A CA 1
ATOM 694 C C . ASP A 1 94 ? -6.645 -3.252 13.551 1.00 96.31 94 ASP A C 1
ATOM 696 O O . ASP A 1 94 ? -7.417 -3.575 14.457 1.00 96.31 94 ASP A O 1
ATOM 700 N N . ALA A 1 95 ? -5.367 -3.646 13.563 1.00 95.69 95 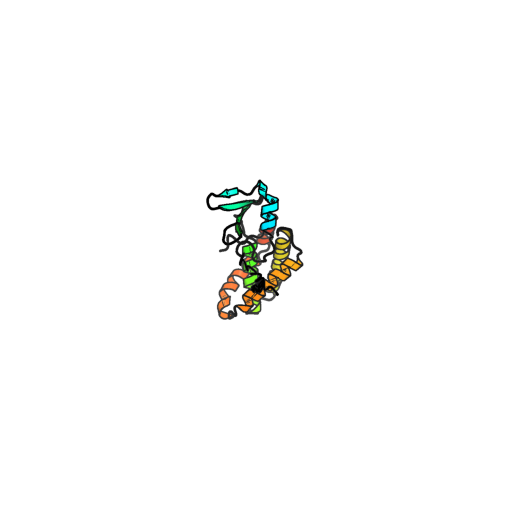ALA A N 1
ATOM 701 C CA . ALA A 1 95 ? -4.823 -4.483 14.627 1.00 95.69 95 ALA A CA 1
ATOM 702 C C . ALA A 1 95 ? -4.975 -3.834 16.012 1.00 95.69 95 ALA A C 1
ATOM 704 O O . ALA A 1 95 ? -5.377 -4.502 16.969 1.00 95.69 95 ALA A O 1
ATOM 705 N N . ALA A 1 96 ? -4.698 -2.533 16.127 1.00 94.06 96 ALA A N 1
ATOM 706 C CA . ALA A 1 96 ? -4.863 -1.796 17.372 1.00 94.06 96 ALA A CA 1
ATOM 707 C C . ALA A 1 96 ? -6.332 -1.732 17.823 1.00 94.06 96 ALA A C 1
ATOM 709 O O . ALA A 1 96 ? -6.597 -1.907 19.010 1.00 94.06 96 ALA A O 1
ATOM 710 N N . ALA A 1 97 ? -7.282 -1.556 16.901 1.00 94.12 97 ALA A N 1
ATOM 711 C CA . ALA A 1 97 ? -8.714 -1.556 17.198 1.00 94.12 97 ALA A CA 1
ATOM 712 C C . ALA A 1 97 ? -9.225 -2.941 17.638 1.00 94.12 97 ALA A C 1
ATOM 714 O O . ALA A 1 97 ? -10.088 -3.027 18.510 1.00 94.12 97 ALA A O 1
ATOM 715 N N . ARG A 1 98 ? -8.660 -4.036 17.105 1.00 95.00 98 ARG A N 1
ATOM 716 C CA . ARG A 1 98 ? -8.957 -5.407 17.574 1.00 95.00 98 ARG A CA 1
ATOM 717 C C . ARG A 1 98 ? -8.435 -5.666 18.985 1.00 95.00 98 ARG A C 1
ATOM 719 O O . ARG A 1 98 ? -9.095 -6.350 19.761 1.00 95.00 98 ARG A O 1
ATOM 726 N N . ILE A 1 99 ? -7.260 -5.127 19.315 1.00 94.50 99 ILE A N 1
ATOM 727 C CA . ILE A 1 99 ? -6.663 -5.229 20.656 1.00 94.50 99 ILE A CA 1
ATOM 728 C C . ILE A 1 99 ? -7.391 -4.318 21.653 1.00 94.50 99 ILE A C 1
ATOM 730 O O . ILE A 1 99 ? -7.593 -4.700 22.806 1.00 94.50 99 ILE A O 1
ATOM 734 N N . CYS A 1 100 ? -7.769 -3.112 21.229 1.00 93.38 100 CYS A N 1
ATOM 735 C CA . CYS A 1 100 ? -8.455 -2.123 22.046 1.00 93.38 100 CYS A CA 1
ATOM 736 C C . CYS A 1 100 ? -9.736 -1.622 21.362 1.00 93.38 100 CYS A C 1
ATOM 738 O O . CYS A 1 100 ? -9.700 -0.623 20.642 1.00 93.38 100 CYS A O 1
ATOM 740 N N . PRO A 1 101 ? -10.893 -2.261 21.618 1.00 90.75 101 PRO A N 1
ATOM 741 C CA . PRO A 1 101 ? -12.153 -1.917 20.953 1.00 90.75 101 PRO A CA 1
ATOM 742 C C . PRO A 1 101 ? -12.640 -0.479 21.178 1.00 90.75 101 PRO A C 1
ATOM 744 O O . PRO A 1 101 ? -13.465 0.012 20.415 1.00 90.75 101 PRO A O 1
ATOM 747 N N . SER A 1 102 ? -12.144 0.208 22.212 1.00 91.12 102 SER A N 1
ATOM 748 C CA . SER A 1 102 ? -12.451 1.615 22.496 1.00 91.12 102 SER A CA 1
ATOM 749 C C . SER A 1 102 ? -11.559 2.613 21.749 1.00 91.12 102 SER A C 1
ATOM 751 O O . SER A 1 102 ? -11.691 3.816 21.977 1.00 91.12 102 SER A O 1
ATOM 753 N N . LEU A 1 103 ? -10.632 2.146 20.901 1.00 91.25 103 LEU A N 1
ATOM 754 C CA . LEU A 1 103 ? -9.704 3.004 20.156 1.00 91.25 103 LEU A CA 1
ATOM 755 C C . LEU A 1 103 ? -10.454 3.981 19.239 1.00 91.25 103 LEU A C 1
ATOM 757 O O . LEU A 1 103 ? -10.117 5.164 19.197 1.00 91.25 103 LEU A O 1
ATOM 761 N N . MET A 1 104 ? -11.498 3.489 18.570 1.00 91.94 104 MET A N 1
ATOM 762 C CA . MET A 1 104 ? -12.366 4.252 17.674 1.00 91.94 104 MET A CA 1
ATOM 763 C C . MET A 1 104 ? -13.797 4.296 18.206 1.00 91.94 104 MET A C 1
ATOM 765 O O . MET A 1 104 ? -14.309 3.322 18.761 1.00 91.94 104 MET A O 1
ATOM 769 N N . SER A 1 105 ? -14.478 5.410 17.968 1.00 92.50 105 SER A N 1
ATOM 770 C CA . SER A 1 105 ? -15.935 5.475 18.022 1.00 92.50 105 SER A CA 1
ATOM 771 C C . SER A 1 105 ? -16.566 4.595 16.932 1.00 92.50 105 SER A C 1
ATOM 773 O O . SER A 1 105 ? -15.921 4.169 15.972 1.00 92.50 105 SER A O 1
ATOM 775 N N . LYS A 1 106 ? -17.872 4.331 17.048 1.00 93.38 106 LYS A N 1
ATOM 776 C CA . LYS A 1 106 ? -18.607 3.548 16.036 1.00 93.38 106 LYS A CA 1
ATOM 777 C C . LYS A 1 106 ? -18.615 4.221 14.661 1.00 93.38 106 LYS A C 1
ATOM 779 O O . LYS A 1 106 ? -18.659 3.525 13.651 1.00 93.38 106 LYS A O 1
ATOM 784 N N . GLU A 1 107 ? -18.616 5.549 14.625 1.00 93.00 107 GLU A N 1
ATOM 785 C CA . GLU A 1 107 ? -18.610 6.329 13.386 1.00 93.00 107 GLU A CA 1
ATOM 786 C C . GLU A 1 107 ? -17.235 6.281 12.719 1.00 93.00 107 GLU A C 1
ATOM 788 O O . GLU A 1 107 ? -17.152 5.958 11.535 1.00 93.00 107 GLU A O 1
ATOM 793 N N . GLU A 1 108 ? -16.161 6.468 13.491 1.00 93.75 108 GLU A N 1
ATOM 794 C CA . GLU A 1 108 ? -14.784 6.309 13.005 1.00 93.75 108 GLU A CA 1
ATOM 795 C C . GLU A 1 108 ? -14.528 4.889 12.494 1.00 93.75 108 GLU A C 1
ATOM 797 O O . GLU A 1 108 ? -13.966 4.728 11.417 1.00 93.75 108 GLU A O 1
ATOM 802 N N . ALA A 1 109 ? -15.000 3.855 13.199 1.00 94.50 109 ALA A N 1
ATOM 803 C CA . ALA A 1 109 ? -14.840 2.467 12.766 1.00 94.50 109 ALA A CA 1
ATOM 804 C C . ALA A 1 109 ? -15.538 2.179 11.423 1.00 94.50 109 ALA A C 1
ATOM 806 O O . ALA A 1 109 ? -15.010 1.434 10.596 1.00 94.50 109 ALA A O 1
ATOM 807 N N . ARG A 1 110 ? -16.712 2.780 11.180 1.00 95.00 110 ARG A N 1
ATOM 808 C CA . ARG A 1 110 ? -17.415 2.673 9.889 1.00 95.00 110 ARG A CA 1
ATOM 809 C C . ARG A 1 110 ? -16.656 3.401 8.784 1.00 95.00 110 ARG A C 1
ATOM 811 O O . ARG A 1 110 ? -16.376 2.797 7.755 1.00 95.00 110 ARG A O 1
ATOM 818 N N . ALA A 1 111 ? -16.266 4.652 9.024 1.00 93.81 111 ALA A N 1
ATOM 819 C CA . ALA A 1 111 ? -15.492 5.431 8.060 1.00 93.81 111 ALA A CA 1
ATOM 820 C C . ALA A 1 111 ? -14.151 4.752 7.728 1.00 93.81 111 ALA A C 1
ATOM 822 O O . ALA A 1 111 ? -13.755 4.691 6.565 1.00 93.81 111 ALA A O 1
ATOM 823 N N . PHE A 1 112 ? -13.487 4.172 8.729 1.00 94.88 112 PHE A N 1
ATOM 824 C CA . PHE A 1 112 ? -12.256 3.410 8.557 1.00 94.88 112 PHE A CA 1
ATOM 825 C C . PHE A 1 112 ? -12.476 2.177 7.676 1.00 94.88 112 PHE A C 1
ATOM 827 O O . PHE A 1 112 ? -11.703 1.938 6.750 1.00 94.88 112 PHE A O 1
ATOM 834 N N . ALA A 1 113 ? -13.543 1.408 7.922 1.00 95.69 113 ALA A N 1
ATOM 835 C CA . ALA A 1 113 ? -13.877 0.238 7.113 1.00 95.69 113 ALA A CA 1
ATOM 836 C C . ALA A 1 113 ? -14.153 0.606 5.644 1.00 95.69 113 ALA A C 1
ATOM 838 O O . ALA A 1 113 ? -13.687 -0.104 4.746 1.00 95.69 113 ALA A O 1
ATOM 839 N N . ASP A 1 114 ? -14.834 1.729 5.400 1.00 94.81 114 ASP A N 1
ATOM 840 C CA . ASP A 1 114 ? -15.096 2.242 4.054 1.00 94.81 114 ASP A CA 1
ATOM 841 C C . ASP A 1 114 ? -13.791 2.632 3.342 1.00 94.81 114 ASP A C 1
ATOM 843 O O . ASP A 1 114 ? -13.532 2.175 2.224 1.00 94.81 114 ASP A O 1
ATOM 847 N N . GLN A 1 115 ? -12.921 3.413 3.996 1.00 94.81 115 GLN A N 1
ATOM 848 C CA . GLN A 1 115 ? -11.629 3.807 3.417 1.00 94.81 115 GLN A CA 1
ATOM 849 C C . GLN A 1 115 ? -10.713 2.610 3.181 1.00 94.81 115 GLN A C 1
ATOM 851 O O . GLN A 1 115 ? -10.087 2.508 2.125 1.00 94.81 115 GLN A O 1
ATOM 856 N N . ARG A 1 116 ? -10.697 1.650 4.110 1.00 96.44 116 ARG A N 1
ATOM 857 C CA . ARG A 1 116 ? -9.977 0.383 3.958 1.00 96.44 116 ARG A CA 1
ATOM 858 C C . ARG A 1 116 ? -10.450 -0.365 2.714 1.00 96.44 116 ARG A C 1
ATOM 860 O O . ARG A 1 116 ? -9.627 -0.827 1.932 1.00 96.44 116 ARG A O 1
ATOM 867 N N . SER A 1 117 ? -11.762 -0.460 2.490 1.00 96.38 117 SER A N 1
ATOM 868 C CA . SER A 1 117 ? -12.303 -1.122 1.297 1.00 96.38 117 SER A CA 1
ATOM 869 C C . SER A 1 117 ? -11.861 -0.428 0.006 1.00 96.38 117 SER A C 1
ATOM 871 O O . SER A 1 117 ? -11.503 -1.100 -0.964 1.00 96.38 117 SER A O 1
ATOM 873 N N . ARG A 1 118 ? -11.861 0.910 -0.018 1.00 95.56 118 ARG A N 1
ATOM 874 C CA . ARG A 1 118 ? -11.394 1.696 -1.171 1.00 95.56 118 ARG A CA 1
ATOM 875 C C . ARG A 1 118 ? -9.904 1.481 -1.427 1.00 95.56 118 ARG A C 1
ATOM 877 O O . ARG A 1 118 ? -9.523 1.196 -2.561 1.00 95.56 118 ARG A O 1
ATOM 884 N N . LEU A 1 119 ? -9.094 1.546 -0.370 1.00 95.94 119 LEU A N 1
ATOM 885 C CA . LEU A 1 119 ? -7.655 1.310 -0.413 1.00 95.94 119 LEU A CA 1
ATOM 886 C C . LEU A 1 119 ? -7.331 -0.070 -0.981 1.00 95.94 119 LEU A C 1
ATOM 888 O O . LEU A 1 119 ? -6.552 -0.164 -1.920 1.00 95.94 119 LEU A O 1
ATOM 892 N N . LEU A 1 120 ? -7.961 -1.131 -0.475 1.00 97.31 120 LEU A N 1
ATOM 893 C CA . LEU A 1 120 ? -7.710 -2.494 -0.954 1.00 97.31 120 LEU A CA 1
ATOM 894 C C . LEU A 1 120 ? -8.167 -2.698 -2.402 1.00 97.31 120 LEU A C 1
ATOM 896 O O . LEU A 1 120 ? -7.499 -3.395 -3.165 1.00 97.31 120 LEU A O 1
ATOM 900 N N . GLY A 1 121 ? -9.268 -2.059 -2.804 1.00 96.81 121 GLY A N 1
ATOM 901 C CA . GLY A 1 121 ? -9.716 -2.056 -4.194 1.00 96.81 121 GLY A CA 1
ATOM 902 C C . GLY A 1 121 ? -8.715 -1.378 -5.132 1.00 96.81 121 GLY A C 1
ATOM 903 O O . GLY A 1 121 ? -8.450 -1.897 -6.217 1.00 96.81 121 GLY A O 1
ATOM 904 N N . PHE A 1 122 ? -8.143 -0.245 -4.718 1.00 96.31 122 PHE A N 1
ATOM 905 C CA . PHE A 1 122 ? -7.077 0.427 -5.460 1.00 96.31 122 PHE A CA 1
ATOM 906 C C . PHE A 1 122 ? -5.807 -0.432 -5.500 1.00 96.31 122 PHE A C 1
ATOM 908 O O . PHE A 1 122 ? -5.296 -0.721 -6.578 1.00 96.31 122 PHE A O 1
ATOM 915 N N . TYR A 1 123 ? -5.362 -0.929 -4.345 1.00 96.81 123 TYR A N 1
ATOM 916 C CA . TYR A 1 123 ? -4.180 -1.776 -4.197 1.00 96.81 123 TYR A CA 1
ATOM 917 C C . TYR A 1 123 ? -4.212 -2.976 -5.141 1.00 96.81 123 TYR A C 1
ATOM 919 O O . TYR A 1 123 ? -3.258 -3.217 -5.874 1.00 96.81 123 TYR A O 1
ATOM 927 N N . ALA A 1 124 ? -5.330 -3.709 -5.158 1.00 97.38 124 ALA A N 1
ATOM 928 C CA . ALA A 1 124 ? -5.502 -4.883 -6.003 1.00 97.38 124 ALA A CA 1
ATOM 929 C C . ALA A 1 124 ? -5.391 -4.530 -7.495 1.00 97.38 124 ALA A C 1
ATOM 931 O O . ALA A 1 124 ? -4.687 -5.208 -8.240 1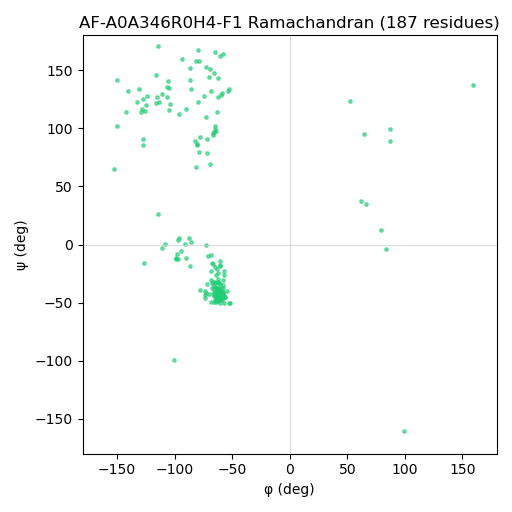.00 97.38 124 ALA A O 1
ATOM 932 N N . LYS A 1 125 ? -6.032 -3.435 -7.925 1.00 97.00 125 LYS A N 1
ATOM 933 C CA . LYS A 1 125 ? -5.974 -2.955 -9.316 1.00 97.00 125 LYS A CA 1
ATOM 934 C C . LYS A 1 125 ? -4.583 -2.467 -9.719 1.00 97.00 125 LYS A C 1
ATOM 936 O O . LYS A 1 125 ? -4.225 -2.569 -10.888 1.00 97.00 125 LYS A O 1
ATOM 941 N N . SER A 1 126 ? -3.837 -1.916 -8.768 1.00 95.69 126 SER A N 1
ATOM 942 C CA . SER A 1 126 ? -2.509 -1.342 -8.978 1.00 95.69 126 SER A CA 1
ATOM 943 C C . SER A 1 126 ? -1.357 -2.327 -8.792 1.00 95.69 126 SER A C 1
ATOM 945 O O . SER A 1 126 ? -0.227 -2.003 -9.158 1.00 95.69 126 SER A O 1
ATOM 947 N N . ALA A 1 127 ? -1.619 -3.509 -8.234 1.00 96.38 127 ALA A N 1
ATOM 948 C CA . ALA A 1 127 ? -0.650 -4.593 -8.171 1.00 96.38 127 ALA A CA 1
ATOM 949 C C . ALA A 1 127 ? -0.223 -5.038 -9.579 1.00 96.38 127 ALA A C 1
ATOM 951 O O . ALA A 1 127 ? -0.887 -4.751 -10.581 1.00 96.38 127 ALA A O 1
ATOM 952 N N . PHE A 1 128 ? 0.901 -5.747 -9.654 1.00 96.38 128 PHE A N 1
ATOM 953 C CA . PHE A 1 128 ? 1.415 -6.268 -10.911 1.00 96.38 128 PHE A CA 1
ATOM 954 C C . PHE A 1 128 ? 1.633 -7.785 -10.830 1.00 96.38 128 PHE A C 1
ATOM 956 O O . PHE A 1 128 ? 2.451 -8.208 -10.019 1.00 96.38 128 PHE A O 1
ATOM 963 N N . PRO A 1 129 ? 0.968 -8.588 -11.682 1.00 96.56 129 PRO A N 1
ATOM 964 C CA . PRO A 1 129 ? -0.237 -8.212 -12.432 1.00 96.56 129 PRO A CA 1
ATOM 965 C C . PRO A 1 129 ? -1.371 -7.767 -11.481 1.00 96.56 129 PRO A C 1
ATOM 967 O O . PRO A 1 129 ? -1.300 -8.052 -10.284 1.00 96.56 129 PRO A O 1
ATOM 970 N N . PRO A 1 130 ? -2.424 -7.087 -11.978 1.00 97.12 130 PRO A N 1
ATOM 971 C CA . PRO A 1 130 ? -3.566 -6.743 -11.140 1.00 97.12 130 PRO A CA 1
ATOM 972 C C . PRO A 1 130 ? -4.132 -7.980 -10.440 1.00 97.12 130 PRO A C 1
ATOM 974 O O . PRO A 1 130 ? -4.365 -9.017 -11.067 1.00 97.12 130 PRO A O 1
ATOM 977 N N . ALA A 1 131 ? -4.354 -7.862 -9.137 1.00 97.12 131 ALA A N 1
ATOM 978 C CA . ALA A 1 131 ? -4.882 -8.923 -8.298 1.00 97.12 131 ALA A CA 1
ATOM 979 C C . ALA A 1 131 ? -6.408 -8.817 -8.169 1.00 97.12 131 ALA A C 1
ATOM 981 O O . ALA A 1 131 ? -7.016 -7.761 -8.356 1.00 97.12 131 ALA A O 1
ATOM 982 N N . ALA A 1 132 ? -7.044 -9.924 -7.792 1.00 96.62 132 ALA A N 1
ATOM 983 C CA . ALA A 1 132 ? -8.452 -9.911 -7.419 1.00 96.62 132 ALA A CA 1
ATOM 984 C C . ALA A 1 132 ? -8.650 -9.185 -6.075 1.00 96.62 132 ALA A C 1
ATOM 986 O O . ALA A 1 132 ? -7.838 -9.319 -5.159 1.00 96.62 132 ALA A O 1
ATOM 987 N N . ALA A 1 133 ? -9.756 -8.451 -5.924 1.00 94.56 133 ALA A N 1
ATOM 988 C CA . ALA A 1 133 ? -10.024 -7.679 -4.706 1.00 94.56 133 ALA A CA 1
ATOM 989 C C . ALA A 1 133 ? -10.052 -8.553 -3.437 1.00 94.56 133 ALA A C 1
ATOM 991 O O . ALA A 1 133 ? -9.514 -8.157 -2.405 1.00 94.56 133 ALA A O 1
ATOM 992 N N . ASN A 1 134 ? -10.596 -9.774 -3.522 1.00 96.56 134 ASN A N 1
ATOM 993 C CA . ASN A 1 134 ? -10.607 -10.710 -2.396 1.00 96.56 134 ASN A CA 1
ATOM 994 C C . ASN A 1 134 ? -9.195 -11.134 -1.972 1.00 96.56 134 ASN A C 1
ATOM 996 O O . ASN A 1 134 ? -8.959 -11.311 -0.783 1.00 96.56 134 ASN A O 1
ATOM 1000 N N . LYS A 1 135 ? -8.238 -11.231 -2.907 1.00 97.56 135 LYS A N 1
ATOM 1001 C CA . LYS A 1 135 ? -6.840 -11.535 -2.575 1.00 97.56 135 LYS A CA 1
ATOM 1002 C C . LYS A 1 135 ? -6.191 -10.415 -1.771 1.00 97.56 135 LYS A C 1
ATOM 1004 O O . LYS A 1 135 ? -5.476 -10.705 -0.817 1.00 97.56 135 LYS A O 1
ATOM 1009 N N . ALA A 1 136 ? -6.490 -9.157 -2.093 1.00 97.62 136 ALA A N 1
ATOM 1010 C CA . ALA A 1 136 ? -6.027 -8.030 -1.288 1.00 97.62 136 ALA A CA 1
ATOM 1011 C C . ALA A 1 136 ? -6.651 -8.023 0.112 1.00 97.62 136 ALA A C 1
ATOM 1013 O O . ALA A 1 136 ? -5.937 -7.808 1.088 1.00 97.62 136 ALA A O 1
ATOM 1014 N N . SER A 1 137 ? -7.946 -8.328 0.234 1.00 98.12 137 SER A N 1
ATOM 1015 C CA . SER A 1 137 ? -8.598 -8.480 1.541 1.00 98.12 137 SER A CA 1
ATOM 1016 C C . SER A 1 137 ? -8.014 -9.630 2.366 1.00 98.12 137 SER A C 1
ATOM 1018 O O . SER A 1 137 ? -7.713 -9.432 3.539 1.00 98.12 137 SER A O 1
ATOM 1020 N N . GLU A 1 138 ? -7.795 -10.803 1.766 1.00 98.12 138 GLU A N 1
ATOM 1021 C CA . GLU A 1 138 ? -7.162 -11.958 2.421 1.00 98.12 138 GLU A CA 1
ATOM 1022 C C . GLU A 1 138 ? -5.749 -11.617 2.924 1.00 98.12 138 GLU A C 1
ATOM 1024 O O . GLU A 1 138 ? -5.417 -11.880 4.082 1.00 98.12 138 GLU A O 1
ATOM 1029 N N . ALA A 1 139 ? -4.924 -10.994 2.075 1.00 97.75 139 ALA A N 1
ATOM 1030 C CA . ALA A 1 139 ? -3.565 -10.587 2.427 1.00 97.75 139 ALA A CA 1
ATOM 1031 C C . ALA A 1 139 ? -3.547 -9.529 3.540 1.00 97.75 139 ALA A C 1
ATOM 1033 O O . ALA A 1 139 ? -2.744 -9.619 4.471 1.00 97.75 139 ALA A O 1
ATOM 1034 N N . TYR A 1 140 ? -4.460 -8.560 3.478 1.00 98.38 140 TYR A N 1
ATOM 1035 C CA . TYR A 1 140 ? -4.608 -7.529 4.498 1.00 98.38 140 TYR A CA 1
ATOM 1036 C C . TYR A 1 140 ? -4.996 -8.124 5.856 1.00 98.38 140 TYR A C 1
ATOM 1038 O O . TYR A 1 140 ? -4.346 -7.841 6.860 1.00 98.38 140 TYR A O 1
ATOM 1046 N N . GLU A 1 141 ? -5.999 -9.002 5.901 1.00 98.44 141 GLU A N 1
ATOM 1047 C CA . GLU A 1 141 ? -6.421 -9.665 7.140 1.00 98.44 141 GLU A CA 1
ATOM 1048 C C . GLU A 1 141 ? -5.298 -10.532 7.734 1.00 98.44 141 GLU A C 1
ATOM 1050 O O . GLU A 1 141 ? -5.082 -10.532 8.949 1.00 98.44 141 GLU A O 1
ATOM 1055 N N . ALA A 1 142 ? -4.514 -11.208 6.888 1.00 97.69 142 ALA A N 1
ATOM 1056 C CA . ALA A 1 142 ? -3.326 -11.935 7.329 1.00 97.69 142 ALA A CA 1
ATOM 1057 C C . ALA A 1 142 ? -2.249 -10.999 7.911 1.00 97.69 142 ALA A C 1
ATOM 1059 O O . ALA A 1 142 ? -1.604 -11.344 8.906 1.00 97.69 142 ALA A O 1
ATOM 1060 N N . ALA A 1 143 ? -2.054 -9.813 7.328 1.00 96.44 143 ALA A 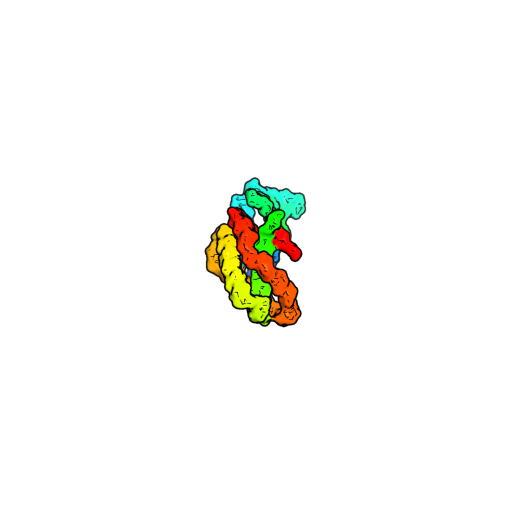N 1
ATOM 1061 C CA . ALA A 1 143 ? -1.141 -8.802 7.858 1.00 96.44 143 ALA A CA 1
ATOM 1062 C C . ALA A 1 143 ? -1.618 -8.271 9.221 1.00 96.44 143 ALA A C 1
ATOM 1064 O O . ALA A 1 143 ? -0.829 -8.226 10.167 1.00 96.44 143 ALA A O 1
ATOM 1065 N N . VAL A 1 144 ? -2.913 -7.969 9.365 1.00 97.44 144 VAL A N 1
ATOM 1066 C CA . VAL A 1 144 ? -3.518 -7.550 10.641 1.00 97.44 144 VAL A CA 1
ATOM 1067 C C . VAL A 1 144 ? -3.340 -8.625 11.709 1.00 97.44 144 VAL A C 1
ATOM 1069 O O . VAL A 1 144 ? -2.879 -8.326 12.811 1.00 97.44 144 VAL A O 1
ATOM 1072 N N . ALA A 1 145 ? -3.621 -9.890 11.386 1.00 97.00 145 ALA A N 1
ATOM 1073 C CA . ALA A 1 145 ? -3.449 -11.004 12.316 1.00 97.00 145 ALA A CA 1
ATOM 1074 C C . ALA A 1 145 ? -2.003 -11.117 12.831 1.00 97.00 145 ALA A C 1
ATOM 1076 O O . ALA A 1 145 ? -1.796 -11.305 14.032 1.00 97.00 145 ALA A O 1
ATOM 1077 N N . LYS A 1 146 ? -0.999 -10.931 11.961 1.00 95.06 146 LYS A N 1
ATOM 1078 C CA . LYS A 1 146 ? 0.420 -10.910 12.362 1.00 95.06 146 LYS A CA 1
ATOM 1079 C C . LYS A 1 146 ? 0.728 -9.780 13.344 1.00 95.06 146 LYS A C 1
ATOM 1081 O O . LYS A 1 146 ? 1.505 -9.986 14.272 1.00 95.06 146 LYS A O 1
ATOM 1086 N N . VAL A 1 147 ? 0.140 -8.595 13.163 1.00 93.50 147 VAL A N 1
ATOM 1087 C CA . VAL A 1 147 ? 0.329 -7.474 14.099 1.00 93.50 147 VAL A CA 1
ATOM 1088 C C . VAL A 1 147 ? -0.366 -7.752 15.431 1.00 93.50 147 VAL A C 1
ATOM 1090 O O . VAL A 1 147 ? 0.249 -7.548 16.478 1.00 93.50 147 VAL A O 1
ATOM 1093 N N . VAL A 1 148 ? -1.591 -8.287 15.415 1.00 94.06 148 VAL A N 1
ATOM 1094 C CA . VAL A 1 148 ? -2.324 -8.677 16.635 1.00 94.06 148 VAL A CA 1
ATOM 1095 C C . VAL A 1 148 ? -1.535 -9.702 17.456 1.00 94.06 148 VAL A C 1
ATOM 1097 O O . VAL A 1 148 ? -1.407 -9.555 18.672 1.00 94.06 148 VAL A O 1
ATOM 1100 N N . GLN A 1 149 ? -0.925 -10.692 16.799 1.00 93.88 149 GLN A N 1
ATOM 1101 C CA . GLN A 1 149 ? -0.098 -11.720 17.445 1.00 93.88 149 GLN A CA 1
ATOM 1102 C C . GLN A 1 149 ? 1.126 -11.165 18.188 1.00 93.88 149 GLN A C 1
ATOM 1104 O O . GLN A 1 149 ? 1.658 -11.844 19.063 1.00 93.88 149 GLN A O 1
ATOM 1109 N N . ARG A 1 150 ? 1.557 -9.923 17.915 1.00 90.50 150 ARG A N 1
ATOM 1110 C CA . ARG A 1 150 ? 2.640 -9.265 18.672 1.00 90.50 150 ARG A CA 1
ATOM 1111 C C . ARG A 1 150 ? 2.244 -8.927 20.117 1.00 90.50 150 ARG A C 1
ATOM 1113 O O . ARG A 1 150 ? 3.107 -8.512 20.885 1.00 90.50 150 ARG A O 1
ATOM 1120 N N . GLY A 1 151 ? 0.967 -9.071 20.491 1.00 82.06 151 GLY A N 1
ATOM 1121 C CA . GLY A 1 151 ? 0.522 -9.051 21.889 1.00 82.06 151 GLY A CA 1
ATOM 1122 C C . GLY A 1 151 ? 0.684 -7.704 22.599 1.00 82.06 151 GLY A C 1
ATOM 1123 O O . GLY A 1 151 ? 1.005 -7.664 23.787 1.00 82.06 151 GLY A O 1
ATOM 1124 N N . ARG A 1 152 ? 0.503 -6.581 21.889 1.00 86.19 152 ARG A N 1
ATOM 1125 C CA . ARG A 1 152 ? 0.536 -5.242 22.508 1.00 86.19 152 ARG A CA 1
ATOM 1126 C C . ARG A 1 152 ? -0.646 -5.070 23.475 1.00 86.19 152 ARG A C 1
ATOM 1128 O O . ARG A 1 152 ? -1.724 -5.599 23.240 1.00 86.19 152 ARG A O 1
ATOM 1135 N N . SER A 1 153 ? -0.457 -4.303 24.549 1.00 88.19 153 SER A N 1
ATOM 1136 C CA . SER A 1 153 ? -1.540 -3.901 25.459 1.00 88.19 153 SER A CA 1
ATOM 1137 C C . SER A 1 153 ? -2.231 -2.630 24.959 1.00 88.19 153 SER A C 1
ATOM 1139 O O . SER A 1 153 ? -1.571 -1.787 24.352 1.00 88.19 153 SER A O 1
ATOM 1141 N N . CYS A 1 154 ? -3.520 -2.434 25.278 1.00 86.94 15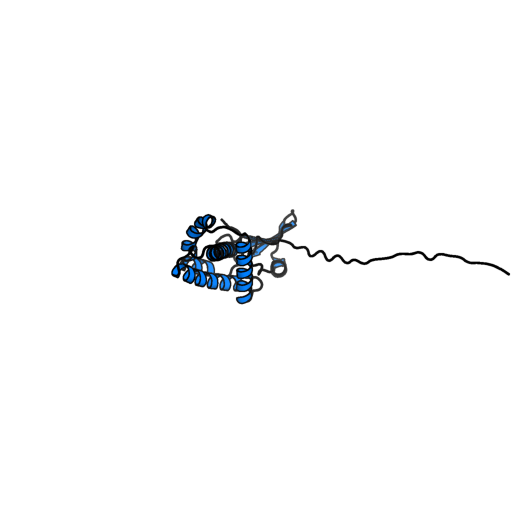4 CYS A N 1
ATOM 1142 C CA . CYS A 1 154 ? -4.247 -1.217 24.876 1.00 86.94 154 CYS A CA 1
ATOM 1143 C C . CYS A 1 154 ? -3.540 0.078 25.325 1.00 86.94 154 CYS A C 1
ATOM 1145 O O . CYS A 1 154 ? -3.410 1.009 24.539 1.00 86.94 154 CYS A O 1
ATOM 1147 N N . SER A 1 155 ? -2.971 0.112 26.535 1.00 86.06 155 SER A N 1
ATOM 1148 C CA . SER A 1 155 ? -2.239 1.280 27.056 1.00 86.06 155 SER A CA 1
ATOM 1149 C C . SER A 1 155 ? -1.060 1.744 26.189 1.00 86.06 155 SER A C 1
ATOM 1151 O O . SER A 1 155 ? -0.655 2.898 26.272 1.00 86.06 155 SER A O 1
ATOM 1153 N N . LYS A 1 156 ? -0.499 0.863 25.350 1.00 84.12 156 LYS A N 1
ATOM 1154 C CA . LYS A 1 156 ? 0.607 1.178 24.432 1.00 84.12 156 LYS A CA 1
ATOM 1155 C C . LYS A 1 156 ? 0.128 1.644 23.052 1.00 84.12 156 LYS A C 1
ATOM 1157 O O . LYS A 1 156 ? 0.960 1.900 22.186 1.00 84.12 156 LYS A O 1
ATOM 1162 N N . LEU A 1 157 ? -1.185 1.716 22.831 1.00 85.50 157 LEU A N 1
ATOM 1163 C CA . LEU A 1 157 ? -1.804 2.016 21.539 1.00 85.50 157 LEU A CA 1
ATOM 1164 C C . LEU A 1 157 ? -2.442 3.410 21.479 1.00 85.50 157 LEU A C 1
ATOM 1166 O O . LEU A 1 157 ? -2.932 3.787 20.423 1.00 85.50 157 LEU A O 1
ATOM 1170 N N . GLU A 1 158 ? -2.388 4.213 22.546 1.00 77.44 158 GLU A N 1
ATOM 1171 C CA . GLU A 1 158 ? -2.956 5.575 22.525 1.00 77.44 158 GLU A CA 1
ATOM 1172 C C . GLU A 1 158 ? -2.345 6.457 21.426 1.00 77.44 158 GLU A C 1
ATOM 1174 O O . GLU A 1 158 ? -3.054 7.211 20.768 1.00 77.44 158 GLU A O 1
ATOM 1179 N N . ASN A 1 159 ? -1.054 6.293 21.116 1.00 80.69 159 ASN A N 1
ATOM 1180 C CA . ASN A 1 159 ? -0.422 7.038 20.020 1.00 80.69 159 ASN A CA 1
ATOM 1181 C C . ASN A 1 159 ? -1.006 6.694 18.638 1.00 80.69 159 ASN A C 1
ATOM 1183 O O . ASN A 1 159 ? -0.976 7.527 17.737 1.00 80.69 159 ASN A O 1
ATOM 1187 N N . VAL A 1 160 ? -1.560 5.488 18.473 1.00 82.69 160 VAL A N 1
ATOM 1188 C CA . VAL A 1 160 ? -2.212 5.051 17.229 1.00 82.69 160 VAL A CA 1
ATOM 1189 C C . VAL A 1 160 ? -3.512 5.826 17.003 1.00 82.69 160 VAL A C 1
ATOM 1191 O O . VAL A 1 160 ? -3.868 6.123 15.865 1.00 82.69 160 VAL A O 1
ATOM 1194 N N . ARG A 1 161 ? -4.188 6.238 18.083 1.00 81.25 161 ARG A N 1
ATOM 1195 C CA . ARG A 1 161 ? -5.417 7.037 18.016 1.00 81.25 161 ARG A CA 1
ATOM 1196 C C . ARG A 1 161 ? -5.210 8.368 17.302 1.00 81.25 161 ARG A C 1
ATOM 1198 O O . ARG A 1 161 ? -6.070 8.786 16.536 1.00 81.25 161 ARG A O 1
ATOM 1205 N N . MET A 1 162 ? -4.054 9.002 17.504 1.00 83.12 162 MET A N 1
ATOM 1206 C CA . MET A 1 162 ? -3.732 10.290 16.880 1.00 83.12 162 MET A CA 1
ATOM 1207 C C . MET A 1 162 ? -3.628 10.206 15.349 1.00 83.12 162 MET A C 1
ATOM 1209 O O . MET A 1 162 ? -3.745 11.227 14.679 1.00 83.12 162 MET A O 1
ATOM 1213 N N . MET A 1 163 ? -3.436 9.008 14.786 1.00 81.44 163 MET A N 1
ATOM 1214 C CA . MET A 1 163 ? -3.348 8.794 13.337 1.00 81.44 163 MET A CA 1
ATOM 1215 C C . MET A 1 163 ? -4.717 8.598 12.675 1.00 81.44 163 MET A C 1
ATOM 1217 O O . MET A 1 163 ? -4.826 8.750 11.461 1.00 81.44 163 MET A O 1
ATOM 1221 N N . VAL A 1 164 ? -5.759 8.261 13.446 1.00 82.94 164 VAL A N 1
ATOM 1222 C CA . VAL A 1 164 ? -7.078 7.902 12.903 1.00 82.94 164 VAL A CA 1
ATOM 1223 C C . VAL A 1 164 ? -7.698 9.042 12.088 1.00 82.94 164 VAL A C 1
ATOM 1225 O O . VAL A 1 164 ? -8.043 8.775 10.940 1.00 82.94 164 VAL A O 1
ATOM 1228 N N . PRO A 1 165 ? -7.790 10.300 12.575 1.00 83.19 165 PRO A N 1
ATOM 1229 C CA . PRO A 1 165 ? -8.481 11.360 11.835 1.00 83.19 165 PRO A CA 1
ATOM 1230 C C . PRO A 1 165 ? -7.927 11.583 10.422 1.00 83.19 165 PRO A C 1
ATOM 1232 O O . PRO A 1 165 ? -8.695 11.612 9.464 1.00 83.19 165 PRO A O 1
ATOM 1235 N N . GLY A 1 166 ? -6.598 11.629 10.272 1.00 80.81 166 GLY A N 1
ATOM 1236 C CA . GLY A 1 166 ? -5.947 11.859 8.976 1.00 80.81 166 GLY A CA 1
ATOM 1237 C C . GLY A 1 166 ? -6.126 10.724 7.958 1.00 80.81 166 GLY A C 1
ATOM 1238 O O . GLY A 1 166 ? -5.890 10.925 6.770 1.00 80.81 166 GLY A O 1
ATOM 1239 N N . LEU A 1 167 ? -6.552 9.534 8.395 1.00 81.31 167 LEU A N 1
ATOM 1240 C CA . LEU A 1 167 ? -6.861 8.397 7.516 1.00 81.31 167 LEU A CA 1
ATOM 1241 C C . LEU A 1 167 ? -8.343 8.314 7.144 1.00 81.31 167 LEU A C 1
ATOM 1243 O O . LEU A 1 167 ? -8.726 7.460 6.343 1.00 81.31 167 LEU A O 1
ATOM 1247 N N . LEU A 1 168 ? -9.176 9.176 7.728 1.00 85.75 168 LEU A N 1
ATOM 1248 C CA . LEU A 1 168 ? -10.605 9.256 7.436 1.00 85.75 168 LEU A CA 1
ATOM 1249 C C . LEU A 1 168 ? -10.947 10.380 6.446 1.00 85.75 168 LEU A C 1
ATOM 1251 O O . LEU A 1 168 ? -12.056 10.382 5.906 1.00 85.75 168 LEU A O 1
ATOM 1255 N N . GLU A 1 169 ? -10.006 11.286 6.166 1.00 86.56 169 GLU A N 1
ATOM 1256 C CA . GLU A 1 169 ? -10.148 12.387 5.204 1.00 86.56 169 GLU A CA 1
ATOM 1257 C C . GLU A 1 169 ? -10.362 11.857 3.778 1.00 86.56 169 GLU A C 1
ATOM 1259 O O . GLU A 1 169 ? -9.492 11.207 3.200 1.00 86.56 169 GLU A O 1
ATOM 1264 N N . LYS A 1 170 ? -11.539 12.103 3.192 1.00 83.94 170 LYS A N 1
ATOM 1265 C CA . LYS A 1 170 ? -11.937 11.503 1.906 1.00 83.94 170 LYS A CA 1
ATOM 1266 C C . LYS A 1 170 ? -11.192 12.102 0.726 1.00 83.94 170 LYS A C 1
ATOM 1268 O O . LYS A 1 170 ? -10.763 11.356 -0.152 1.00 83.94 170 LYS A O 1
ATOM 1273 N N . GLU A 1 171 ? -11.026 13.413 0.747 1.00 85.69 171 GLU A N 1
ATOM 1274 C CA . GLU A 1 171 ? -10.448 14.225 -0.319 1.00 85.69 171 GLU A CA 1
ATOM 1275 C C . GLU A 1 171 ? -9.002 13.800 -0.582 1.00 85.69 171 GLU A C 1
ATOM 1277 O O . GLU A 1 171 ? -8.605 13.591 -1.727 1.00 85.69 171 GLU A O 1
ATOM 1282 N N . ARG A 1 172 ? -8.251 13.523 0.492 1.00 84.00 172 ARG A N 1
ATOM 1283 C CA . ARG A 1 172 ? -6.894 12.982 0.400 1.00 84.00 172 ARG A CA 1
ATOM 1284 C C . ARG A 1 172 ? -6.857 11.655 -0.363 1.00 84.00 172 ARG A C 1
ATOM 1286 O O . ARG A 1 172 ? -5.957 11.427 -1.160 1.00 84.00 172 ARG A O 1
ATOM 1293 N N . PHE A 1 173 ? -7.824 10.767 -0.142 1.00 85.44 173 PHE A N 1
ATOM 1294 C CA . PHE A 1 173 ? -7.870 9.473 -0.832 1.00 85.44 173 PHE A CA 1
ATOM 1295 C C . PHE A 1 173 ? -8.260 9.626 -2.300 1.00 85.44 173 PHE A C 1
ATOM 1297 O O . PHE A 1 173 ? -7.767 8.871 -3.134 1.00 85.44 173 PHE A O 1
ATOM 1304 N N . ASP A 1 174 ? -9.120 10.591 -2.625 1.00 88.44 174 ASP A N 1
ATOM 1305 C CA . ASP A 1 174 ? -9.496 10.877 -4.011 1.00 88.44 174 ASP A CA 1
ATOM 1306 C C . ASP A 1 174 ? -8.281 11.331 -4.828 1.00 88.44 174 ASP A C 1
ATOM 1308 O O . ASP A 1 174 ? -8.054 10.815 -5.923 1.00 88.44 174 ASP A O 1
ATOM 1312 N N . GLU A 1 175 ? -7.452 12.214 -4.268 1.00 86.94 175 GLU A N 1
ATOM 1313 C CA . GLU A 1 175 ? -6.192 12.638 -4.889 1.00 86.94 175 GLU A CA 1
ATOM 1314 C C . GLU A 1 175 ? -5.194 11.479 -5.007 1.00 86.94 175 GLU A C 1
ATOM 1316 O O . GLU A 1 175 ? -4.651 11.226 -6.085 1.00 86.94 175 GLU A O 1
ATOM 1321 N N . LEU A 1 176 ? -5.000 10.714 -3.926 1.00 86.44 176 LEU A N 1
ATOM 1322 C CA . LEU A 1 176 ? -4.080 9.571 -3.901 1.00 86.44 176 LEU A CA 1
ATOM 1323 C C . LEU A 1 176 ? -4.443 8.481 -4.913 1.00 86.44 176 LEU A C 1
ATOM 1325 O O . LEU A 1 176 ? -3.556 7.812 -5.448 1.00 86.44 176 LEU A O 1
ATOM 1329 N N . PHE A 1 177 ? -5.738 8.279 -5.158 1.00 90.81 177 PHE A N 1
ATOM 1330 C CA . PHE A 1 177 ? -6.252 7.233 -6.042 1.00 90.81 177 PHE A CA 1
ATOM 1331 C C . PHE A 1 177 ? -6.552 7.729 -7.459 1.00 90.81 177 PHE A C 1
ATOM 1333 O O . PHE A 1 177 ? -7.024 6.946 -8.288 1.00 90.81 177 PHE A O 1
ATOM 1340 N N . ALA A 1 178 ? -6.256 8.995 -7.767 1.00 89.75 178 ALA A N 1
ATOM 1341 C CA . ALA A 1 178 ? -6.554 9.601 -9.061 1.00 89.75 178 ALA A CA 1
ATOM 1342 C C . ALA A 1 178 ? -5.818 8.931 -10.233 1.00 89.75 178 ALA A C 1
ATOM 1344 O O . ALA A 1 178 ? -6.263 9.016 -11.377 1.00 89.75 178 ALA A O 1
ATOM 1345 N N . SER A 1 179 ? -4.683 8.271 -9.984 1.00 87.38 179 SER A N 1
ATOM 1346 C CA . SER A 1 179 ? -3.894 7.602 -11.023 1.00 87.38 179 SER A CA 1
ATOM 1347 C C . SER A 1 179 ? -3.336 6.261 -10.539 1.00 87.38 179 SER A C 1
ATOM 1349 O O . SER A 1 179 ? -2.744 6.209 -9.461 1.00 87.38 179 SER A O 1
ATOM 1351 N N . PRO A 1 180 ? -3.476 5.172 -11.324 1.00 86.69 180 PRO A N 1
ATOM 1352 C CA . PRO A 1 180 ? -2.908 3.877 -10.969 1.00 86.69 180 PRO A CA 1
ATOM 1353 C C . PRO A 1 180 ? -1.388 3.945 -10.819 1.00 86.69 180 PRO A C 1
ATOM 1355 O O . PRO A 1 180 ? -0.681 4.393 -11.724 1.00 86.69 180 PRO A O 1
ATOM 1358 N N . LYS A 1 181 ? -0.878 3.446 -9.693 1.00 92.69 181 LYS A N 1
ATOM 1359 C CA . LYS A 1 181 ? 0.556 3.396 -9.405 1.00 92.69 181 LYS A CA 1
ATOM 1360 C C . LYS A 1 181 ? 0.873 2.205 -8.510 1.00 92.69 181 LYS A C 1
ATOM 1362 O O . LYS A 1 181 ? 0.081 1.878 -7.633 1.00 92.69 181 LYS A O 1
ATOM 1367 N N . LEU A 1 182 ? 2.001 1.541 -8.76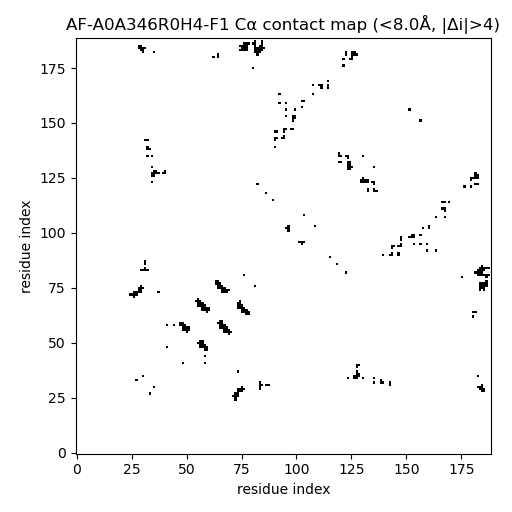4 1.00 94.88 182 LEU A N 1
ATOM 1368 C CA . LEU A 1 182 ? 2.411 0.332 -8.046 1.00 94.88 182 LEU A CA 1
ATOM 1369 C C . LEU A 1 182 ? 2.384 0.573 -6.521 1.00 94.88 182 LEU A C 1
ATOM 1371 O O . LEU A 1 182 ? 2.900 1.600 -6.076 1.00 94.88 182 LEU A O 1
ATOM 1375 N N . PRO A 1 183 ? 1.812 -0.331 -5.706 1.00 94.62 183 PRO A N 1
ATOM 1376 C CA . PRO A 1 183 ? 1.592 -0.063 -4.291 1.00 94.62 183 PRO A CA 1
ATOM 1377 C C . PRO A 1 183 ? 2.858 -0.292 -3.454 1.00 94.62 183 PRO A C 1
ATOM 1379 O O . PRO A 1 183 ? 2.939 -1.210 -2.642 1.00 94.62 183 PRO A O 1
ATOM 1382 N N . VAL A 1 184 ? 3.869 0.548 -3.676 1.00 94.38 184 VAL A N 1
ATOM 1383 C CA . VAL A 1 184 ? 5.162 0.446 -2.996 1.00 94.38 184 VAL A CA 1
ATOM 1384 C C . VAL A 1 184 ? 5.137 1.083 -1.602 1.00 94.38 184 VAL A C 1
ATOM 1386 O O . VAL A 1 184 ? 4.290 1.938 -1.347 1.00 94.38 184 VAL A O 1
ATOM 1389 N N . SER A 1 185 ? 6.045 0.692 -0.698 1.00 90.62 185 SER A N 1
ATOM 1390 C CA . SER A 1 185 ? 6.032 1.152 0.709 1.00 90.62 185 SER A CA 1
ATOM 1391 C C . SER A 1 185 ? 6.971 2.306 1.063 1.00 90.62 185 SER A C 1
ATOM 1393 O O . SER A 1 185 ? 6.901 2.777 2.190 1.00 90.62 185 SER A O 1
ATOM 1395 N N . ASN A 1 186 ? 7.869 2.742 0.178 1.00 89.06 186 ASN A N 1
ATOM 1396 C CA . ASN A 1 186 ? 8.822 3.820 0.474 1.00 89.06 186 ASN A CA 1
ATOM 1397 C C . ASN A 1 186 ? 8.415 5.110 -0.265 1.00 89.06 186 ASN A C 1
ATOM 1399 O O . ASN A 1 186 ? 8.109 5.009 -1.454 1.00 89.06 186 ASN A O 1
ATOM 1403 N N . PRO A 1 187 ? 8.441 6.303 0.361 1.00 84.88 187 PRO A N 1
ATOM 1404 C CA . PRO A 1 187 ? 8.760 6.583 1.761 1.00 84.88 187 PRO A CA 1
ATOM 1405 C C . PRO A 1 187 ? 7.697 6.071 2.734 1.00 84.88 187 PRO A C 1
ATOM 1407 O O . PRO A 1 187 ? 6.513 6.020 2.416 1.00 84.88 187 PRO A O 1
ATOM 1410 N N . CYS A 1 188 ? 8.142 5.732 3.941 1.00 79.44 188 CYS A N 1
ATOM 1411 C CA . CYS A 1 188 ? 7.277 5.562 5.099 1.00 79.44 188 CYS A CA 1
ATOM 1412 C C . CYS A 1 188 ? 7.889 6.355 6.255 1.00 79.44 188 CYS A C 1
ATOM 1414 O O . CYS A 1 188 ? 9.111 6.338 6.399 1.00 79.44 188 CYS A O 1
ATOM 1416 N N . LEU A 1 189 ? 7.056 7.120 6.968 1.00 60.75 189 LEU A N 1
ATOM 1417 C CA . LEU A 1 189 ? 7.478 8.092 7.988 1.00 60.75 189 LEU A CA 1
ATOM 1418 C C . LEU A 1 189 ? 8.356 7.473 9.084 1.00 60.75 189 LEU A C 1
ATOM 1420 O O . LEU 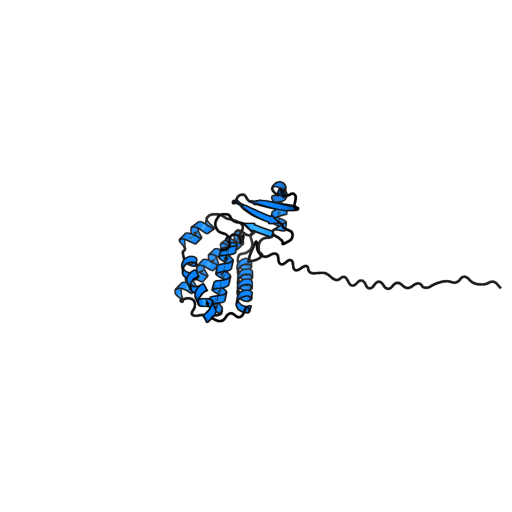A 1 189 ? 8.032 6.349 9.533 1.00 60.75 189 LEU A O 1
#

Solvent-accessible surface area (backbone atoms only — not comparable to full-atom values): 11032 Å² total; per-residue (Å²): 136,90,84,89,84,87,85,79,89,77,90,79,90,78,84,80,77,81,77,80,76,79,77,80,74,80,59,68,58,18,35,80,60,69,61,58,45,58,69,62,51,48,64,76,41,50,93,60,50,44,70,49,98,88,68,39,38,36,38,71,45,96,79,62,33,35,37,34,44,45,101,76,37,53,42,24,36,30,90,79,77,17,52,16,28,55,50,49,52,53,32,55,49,53,23,45,35,71,65,24,70,80,65,49,55,76,65,55,50,50,48,43,53,52,47,48,53,53,50,33,48,48,43,11,62,24,22,40,68,62,46,56,51,67,57,37,50,54,32,44,53,53,49,19,50,58,55,45,70,68,66,73,56,54,89,78,43,61,75,57,48,74,54,49,66,78,66,56,48,62,67,62,50,53,64,67,62,68,58,85,50,68,39,16,20,24,62,61,136

pLDDT: mean 84.75, std 18.44, range [33.88, 98.44]

Radius of gyration: 24.95 Å; Cα contacts (8 Å, |Δi|>4): 226; chains: 1; bounding box: 62×93×49 Å